Protein AF-A0A966V3S9-F1 (afdb_monomer_lite)

Sequence (349 aa):
GMGGSGLYSTRNYSVDDGNQALHRPFTVTSTAQFQHNHPNYYRMVGLGELCAIVNGYYVRTTHNDPTLIDQDGRILSAPPVPASVLAKPTGVSLNANGTVSIDTASDTQARYMRNLFTQHLEDTRLDLLYMEVWLEKLPAGGDLNTLISSFRHKENANRLRDLLNFAQKLNYSGAKDLPENGSFRCGVISLVNADGTPEYAYLNYRLRARAVGKLSPRVPKTSYSTGDQTPQISFTVVSAAVGGTHGHALDVPLTPAEMNSLIGGATLYIESSYNYSPASSVAENHSHLYALSWNGATLVATNLGARRPDDPANQFLAVSGTPSIASYRKADGNMAGPVVWSTAAVPHQ

pLDDT: mean 72.92, std 18.12, range [23.05, 96.88]

Radius of gyration: 24.78 Å; chains: 1; bounding box: 53×60×80 Å

Foldseek 3Di:
DPDDKDFDWFKAAPVVPQFDDPPPRIDIDPFQWDWDDDPPDDPWIWIGWTWMQDGNDTWIAFGARAQAAAPVRDGDDQFDDDPVQVPFAQQWDQDPVRDIGGDLPDSHNSVCVVCCVQPPLVSFFDKDKDKDKDWAFQPPVQADDAPRRGPQEEAPDRGLVVLVVQLCVCVVVVHADPSSHRIHKDKDFPDQDPVRRTTIIIMYMYMHMDGPGTDDQDDPCPDDDPPDDPPPPPDPDDPPRPPDPQDWAQPDDDDPVRVVCQLVFDKAKEKTWDPPDPRHDDPQGKIWIWIWHDPNPRIDIDTQFMGGPPPPDQETEGPDDDDWAQWHAYSPRDIDGTHHYDPDDDPPD

Structure (mmCIF, N/CA/C/O backbone):
data_AF-A0A966V3S9-F1
#
_entry.id   AF-A0A966V3S9-F1
#
loop_
_atom_site.group_PDB
_atom_site.id
_a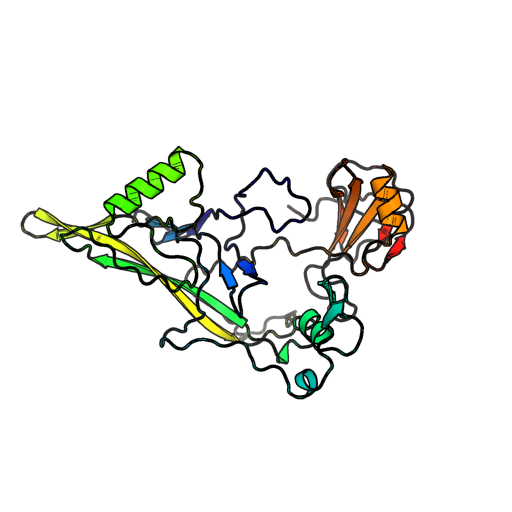tom_site.type_symbol
_atom_site.label_atom_id
_atom_site.label_alt_id
_atom_site.label_comp_id
_atom_site.label_asym_id
_atom_site.label_entity_id
_atom_site.label_seq_id
_atom_site.pdbx_PDB_ins_code
_atom_site.Cartn_x
_atom_site.Cartn_y
_atom_site.Cartn_z
_atom_site.occupancy
_atom_site.B_iso_or_equiv
_atom_site.auth_seq_id
_atom_site.auth_comp_id
_atom_site.auth_asym_id
_atom_site.auth_atom_id
_atom_site.pdbx_PDB_model_num
ATOM 1 N N . GLY A 1 1 ? 19.936 -5.222 -18.025 1.00 50.62 1 GLY A N 1
ATOM 2 C CA . GLY A 1 1 ? 19.974 -4.915 -16.590 1.00 50.62 1 GLY A CA 1
ATOM 3 C C . GLY A 1 1 ? 21.253 -5.494 -16.046 1.00 50.62 1 GLY A C 1
ATOM 4 O O . GLY A 1 1 ? 21.694 -6.510 -16.566 1.00 50.62 1 GLY A O 1
ATOM 5 N N . MET A 1 2 ? 21.890 -4.828 -15.088 1.00 46.16 2 MET A N 1
ATOM 6 C CA . MET A 1 2 ? 23.242 -5.177 -14.626 1.00 46.16 2 MET A CA 1
ATOM 7 C C . MET A 1 2 ? 23.254 -5.862 -13.248 1.00 46.16 2 MET A C 1
ATOM 9 O O . MET A 1 2 ? 24.204 -5.679 -12.495 1.00 46.16 2 MET A O 1
ATOM 13 N N . GLY A 1 3 ? 22.210 -6.609 -12.862 1.00 61.50 3 GLY A N 1
ATOM 14 C CA . GLY A 1 3 ? 22.221 -7.284 -11.559 1.00 61.50 3 GLY A CA 1
ATOM 15 C C . GLY A 1 3 ? 20.857 -7.655 -10.983 1.00 61.50 3 GLY A C 1
ATOM 16 O O . GLY A 1 3 ? 19.881 -7.824 -11.713 1.00 61.50 3 GLY A O 1
ATOM 17 N N . GLY A 1 4 ? 20.845 -7.814 -9.655 1.00 57.72 4 GLY A N 1
ATOM 18 C CA . GLY A 1 4 ? 19.738 -8.352 -8.866 1.00 57.72 4 GLY A CA 1
ATOM 19 C C . GLY A 1 4 ? 18.489 -7.472 -8.797 1.00 57.72 4 GLY A C 1
ATOM 20 O O . GLY A 1 4 ? 18.450 -6.340 -9.284 1.00 57.72 4 GLY A O 1
ATOM 21 N N . SER A 1 5 ? 17.456 -8.034 -8.176 1.00 64.19 5 SER A N 1
ATOM 22 C CA . SER A 1 5 ? 16.172 -7.381 -7.927 1.00 64.19 5 SER A CA 1
ATOM 23 C C . SER A 1 5 ? 16.025 -7.051 -6.443 1.00 64.19 5 SER A C 1
ATOM 25 O O . SER A 1 5 ? 16.556 -7.762 -5.592 1.00 64.19 5 SER A O 1
ATOM 27 N N . GLY A 1 6 ? 15.297 -5.987 -6.123 1.00 65.06 6 GLY A N 1
ATOM 28 C CA . GLY A 1 6 ? 15.074 -5.572 -4.741 1.00 65.06 6 GLY A CA 1
ATOM 29 C C . GLY A 1 6 ? 14.220 -4.317 -4.633 1.00 65.06 6 GLY A C 1
ATOM 30 O O . GLY A 1 6 ? 13.931 -3.657 -5.628 1.00 65.06 6 GLY A O 1
ATOM 31 N N . LEU A 1 7 ? 13.808 -3.978 -3.417 1.00 69.62 7 LEU A N 1
ATOM 32 C CA . LEU A 1 7 ? 13.121 -2.718 -3.143 1.00 69.62 7 LEU A CA 1
ATOM 33 C C . LEU A 1 7 ? 14.154 -1.612 -2.942 1.00 69.62 7 LEU A C 1
ATOM 35 O O . LEU A 1 7 ? 15.189 -1.840 -2.323 1.00 69.62 7 LEU A O 1
ATOM 39 N N . TYR A 1 8 ? 13.889 -0.433 -3.502 1.00 67.88 8 TYR A N 1
ATOM 40 C CA . TYR A 1 8 ? 14.853 0.668 -3.497 1.00 67.88 8 TYR A CA 1
ATOM 41 C C . TYR A 1 8 ? 14.529 1.708 -2.419 1.00 67.88 8 TYR A C 1
ATOM 43 O O . TYR A 1 8 ? 15.390 2.049 -1.617 1.00 67.88 8 TYR A O 1
ATOM 51 N N . SER A 1 9 ? 13.295 2.219 -2.393 1.00 63.69 9 SER A N 1
ATOM 52 C CA . SER A 1 9 ? 12.795 3.192 -1.408 1.00 63.69 9 SER A CA 1
ATOM 53 C C . SER A 1 9 ? 11.315 3.479 -1.690 1.00 63.69 9 SER A C 1
ATOM 55 O O . SER A 1 9 ? 10.887 3.383 -2.841 1.00 63.69 9 SER A O 1
ATOM 57 N N . THR A 1 10 ? 10.524 3.860 -0.690 1.00 59.25 10 THR A N 1
ATOM 58 C CA . THR A 1 10 ? 9.126 4.275 -0.883 1.00 59.25 10 THR A CA 1
ATOM 59 C C . THR A 1 10 ? 8.922 5.695 -0.340 1.00 59.25 10 THR A C 1
ATOM 61 O O . THR A 1 10 ? 9.402 6.048 0.742 1.00 59.25 10 THR A O 1
ATOM 64 N N . ARG A 1 11 ? 8.250 6.552 -1.122 1.00 56.75 11 ARG A N 1
ATOM 65 C CA . ARG A 1 11 ? 7.939 7.946 -0.758 1.00 56.75 11 ARG A CA 1
ATOM 66 C C . ARG A 1 11 ? 6.431 8.074 -0.571 1.00 56.75 11 ARG A C 1
ATOM 68 O O . ARG A 1 11 ? 5.670 7.721 -1.468 1.00 56.75 11 ARG A O 1
ATOM 75 N N . ASN A 1 12 ? 5.992 8.608 0.566 1.00 56.31 12 ASN A N 1
ATOM 76 C CA . ASN A 1 12 ? 4.566 8.798 0.842 1.00 56.31 12 ASN A CA 1
ATOM 77 C C . ASN A 1 12 ? 4.298 10.051 1.677 1.00 56.31 12 ASN A C 1
ATOM 79 O O . ASN A 1 12 ? 5.226 10.679 2.179 1.00 56.31 12 ASN A O 1
ATOM 83 N N . TYR A 1 13 ? 3.025 10.410 1.818 1.00 52.00 13 TYR A N 1
ATOM 84 C CA . TYR A 1 13 ? 2.554 11.330 2.844 1.00 52.00 13 TYR A CA 1
ATOM 85 C C . TYR A 1 13 ? 2.923 10.813 4.237 1.00 52.00 13 TYR A C 1
ATOM 87 O O . TYR A 1 13 ? 2.859 9.617 4.508 1.00 52.00 13 TYR A O 1
ATOM 95 N N . SER A 1 14 ? 3.314 11.719 5.127 1.00 49.28 14 SER A N 1
ATOM 96 C CA . SER A 1 14 ? 3.689 11.392 6.506 1.00 49.28 14 SER A CA 1
ATOM 97 C C . SER A 1 14 ? 2.522 11.556 7.493 1.00 49.28 14 SER A C 1
ATOM 99 O O . SER A 1 14 ? 2.730 11.757 8.683 1.00 49.28 14 SER A O 1
ATOM 101 N N . VAL A 1 15 ? 1.290 11.540 6.979 1.00 45.28 15 VAL A N 1
ATOM 102 C CA . VAL A 1 15 ? 0.115 12.117 7.654 1.00 45.28 15 VAL A CA 1
ATOM 103 C C . VAL A 1 15 ? -0.635 11.092 8.523 1.00 45.28 15 VAL A C 1
ATOM 105 O O . VAL A 1 15 ? -1.480 11.486 9.316 1.00 45.28 15 VAL A O 1
ATOM 108 N N . ASP A 1 16 ? -0.286 9.802 8.453 1.00 42.28 16 ASP A N 1
ATOM 109 C CA . ASP A 1 16 ? -0.927 8.740 9.259 1.00 42.28 16 ASP A CA 1
ATOM 110 C C . ASP A 1 16 ? -0.364 8.591 10.685 1.00 42.28 16 ASP A C 1
ATOM 112 O O . ASP A 1 16 ? -0.795 7.728 11.447 1.00 42.28 16 ASP A O 1
ATOM 116 N N . ASP A 1 17 ? 0.574 9.447 11.083 1.00 43.38 17 ASP A N 1
ATOM 117 C CA . ASP A 1 17 ? 1.012 9.565 12.471 1.00 43.38 17 ASP A CA 1
ATOM 118 C C . ASP A 1 17 ? 0.421 10.859 13.038 1.00 43.38 17 ASP A C 1
ATOM 120 O O . ASP A 1 17 ? 0.841 11.963 12.681 1.00 43.38 17 ASP A O 1
ATOM 124 N N . GLY A 1 18 ? -0.594 10.716 13.897 1.00 38.97 18 GLY A N 1
ATOM 125 C CA . GLY A 1 18 ? -1.385 11.815 14.469 1.00 38.97 18 GLY A CA 1
ATOM 126 C C . GLY A 1 18 ? -0.586 12.860 15.260 1.00 38.97 18 GLY A C 1
ATOM 127 O O . GLY A 1 18 ? -1.170 13.836 15.724 1.00 38.97 18 GLY A O 1
ATOM 128 N N . ASN A 1 19 ? 0.732 12.678 15.392 1.00 40.62 19 ASN A N 1
ATOM 129 C CA . ASN A 1 19 ? 1.650 13.578 16.082 1.00 40.62 19 ASN A CA 1
ATOM 130 C C . ASN A 1 19 ? 2.695 14.234 15.154 1.00 40.62 19 ASN A C 1
ATOM 132 O O . ASN A 1 19 ? 3.625 14.879 15.646 1.00 40.62 19 ASN A O 1
ATOM 136 N N . GLN A 1 20 ? 2.596 14.088 13.826 1.00 45.75 20 GLN A N 1
ATOM 137 C CA . GLN A 1 20 ? 3.568 14.697 12.911 1.00 45.75 20 GLN A CA 1
ATOM 138 C C . GLN A 1 20 ? 3.266 16.150 12.559 1.00 45.75 20 GLN A C 1
ATOM 140 O O . GLN A 1 20 ? 2.129 16.606 12.466 1.00 45.75 20 GLN A O 1
ATOM 145 N N . ALA A 1 21 ? 4.345 16.900 12.344 1.00 41.09 21 ALA A N 1
ATOM 146 C CA . ALA A 1 21 ? 4.266 18.309 12.029 1.00 41.09 21 ALA A CA 1
ATOM 147 C C . ALA A 1 21 ? 3.647 18.536 10.637 1.00 41.09 21 ALA A C 1
ATOM 149 O O . ALA A 1 21 ? 4.172 18.053 9.635 1.00 41.09 21 ALA A O 1
ATOM 150 N N . LEU A 1 22 ? 2.593 19.359 10.578 1.00 38.72 22 LEU A N 1
ATOM 151 C CA . LEU A 1 22 ? 1.838 19.759 9.372 1.00 38.72 22 LEU A CA 1
ATOM 152 C C . LEU A 1 22 ? 2.696 20.196 8.165 1.00 38.72 22 LEU A C 1
ATOM 154 O O . LEU A 1 22 ? 2.238 20.149 7.029 1.00 38.72 22 LEU A O 1
ATOM 158 N N . HIS A 1 23 ? 3.933 20.639 8.398 1.00 39.69 23 HIS A N 1
ATOM 159 C CA . HIS A 1 23 ? 4.861 21.128 7.375 1.00 39.69 23 HIS A CA 1
ATOM 160 C C . HIS A 1 23 ? 5.821 20.056 6.830 1.00 39.69 23 HIS A C 1
ATOM 162 O O . HIS A 1 23 ? 6.711 20.383 6.044 1.00 39.69 23 HIS A O 1
ATOM 168 N N . ARG A 1 24 ? 5.659 18.782 7.210 1.00 40.41 24 ARG A N 1
ATOM 169 C CA . ARG A 1 24 ? 6.286 17.645 6.524 1.00 40.41 24 ARG A CA 1
ATOM 170 C C . ARG A 1 24 ? 5.250 16.990 5.606 1.00 40.41 24 ARG A C 1
ATOM 172 O O . ARG A 1 24 ? 4.537 16.100 6.035 1.00 40.41 24 ARG A O 1
ATOM 179 N N . PRO A 1 25 ? 5.129 17.413 4.336 1.00 45.88 25 PRO A N 1
ATOM 180 C CA . PRO A 1 25 ? 4.141 16.838 3.425 1.00 45.88 25 PRO A CA 1
ATOM 181 C C . PRO A 1 25 ? 4.517 15.429 2.947 1.00 45.88 25 PRO A C 1
ATOM 183 O O . PRO A 1 25 ? 3.708 14.774 2.300 1.00 45.88 25 PRO A O 1
ATOM 186 N N . PHE A 1 26 ? 5.736 14.950 3.211 1.00 50.34 26 PHE A N 1
ATOM 187 C CA . PHE A 1 26 ? 6.159 13.608 2.830 1.00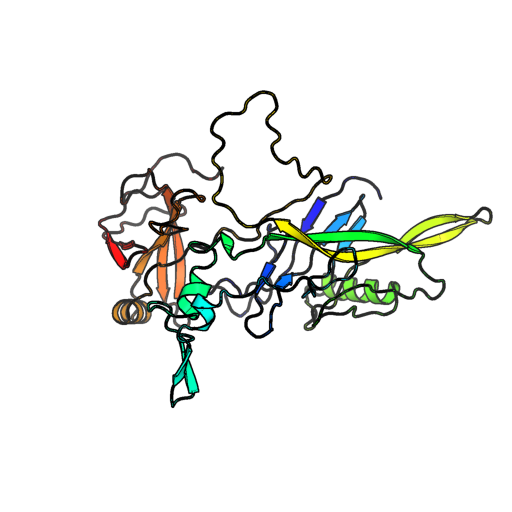 50.34 26 PHE A CA 1
ATOM 188 C C . PHE A 1 26 ? 7.179 13.026 3.807 1.00 50.34 26 PHE A C 1
ATOM 190 O O . PHE A 1 26 ? 7.954 13.743 4.439 1.00 50.34 26 PHE A O 1
ATOM 197 N N . THR A 1 27 ? 7.202 11.701 3.872 1.00 53.34 27 THR A N 1
ATOM 198 C CA . THR A 1 27 ? 8.221 10.901 4.542 1.00 53.34 27 THR A CA 1
ATOM 199 C C . THR A 1 27 ? 8.791 9.872 3.565 1.00 53.34 27 THR A C 1
ATOM 201 O O . THR A 1 27 ? 8.148 9.469 2.588 1.00 53.34 27 THR A O 1
ATOM 204 N N . VAL A 1 28 ? 10.032 9.473 3.821 1.00 51.88 28 VAL A N 1
ATOM 205 C CA . VAL A 1 28 ? 10.680 8.322 3.194 1.00 51.88 28 VAL A CA 1
ATOM 206 C C . VAL A 1 28 ? 10.766 7.264 4.280 1.00 51.88 28 VAL A C 1
ATOM 208 O O . VAL A 1 28 ? 11.328 7.524 5.341 1.00 51.88 28 VAL A O 1
ATOM 211 N N . THR A 1 29 ? 10.184 6.096 4.041 1.00 50.38 29 THR A N 1
ATOM 212 C CA . THR A 1 29 ? 10.164 5.000 5.019 1.00 50.38 29 THR A CA 1
ATOM 213 C C . THR A 1 29 ? 10.985 3.815 4.528 1.00 50.38 29 THR A C 1
ATOM 215 O O . THR A 1 29 ? 11.287 3.688 3.339 1.00 50.38 29 THR A O 1
ATOM 218 N N . SER A 1 30 ? 11.313 2.924 5.458 1.00 43.22 30 SER A N 1
ATOM 219 C CA . SER A 1 30 ? 11.882 1.603 5.193 1.00 43.22 30 SER A CA 1
ATOM 220 C C . SER A 1 30 ? 10.820 0.526 4.936 1.00 43.22 30 SER A C 1
ATOM 222 O O . SER A 1 30 ? 11.175 -0.611 4.628 1.00 43.22 30 SER A O 1
ATOM 224 N N . THR A 1 31 ? 9.524 0.840 5.044 1.00 49.50 31 THR A N 1
ATOM 225 C CA . THR A 1 31 ? 8.465 -0.114 4.701 1.00 49.50 31 THR A CA 1
ATOM 226 C C . THR A 1 31 ? 8.437 -0.418 3.201 1.00 49.50 31 THR A C 1
ATOM 228 O O . THR A 1 31 ? 8.480 0.468 2.341 1.00 49.50 31 THR A O 1
ATOM 231 N N . ALA A 1 32 ? 8.352 -1.714 2.887 1.00 52.88 32 ALA A N 1
ATOM 232 C CA . ALA A 1 32 ? 8.366 -2.226 1.518 1.00 52.88 32 ALA A CA 1
ATOM 233 C C . ALA A 1 32 ? 7.226 -1.675 0.651 1.00 52.88 32 ALA A C 1
ATOM 235 O O . ALA A 1 32 ? 7.389 -1.518 -0.558 1.00 52.88 32 ALA A O 1
ATOM 236 N N . GLN A 1 33 ? 6.071 -1.418 1.269 1.00 61.47 33 GLN A N 1
ATOM 237 C CA . GLN A 1 33 ? 4.855 -0.925 0.636 1.00 61.47 33 GLN A CA 1
ATOM 238 C C . GLN A 1 33 ? 4.127 0.025 1.592 1.00 61.47 33 GLN A C 1
ATOM 240 O O . GLN A 1 33 ? 3.983 -0.265 2.780 1.00 61.47 33 GLN A O 1
ATOM 245 N N . PHE A 1 34 ? 3.653 1.154 1.064 1.00 67.38 34 PHE A N 1
ATOM 246 C CA . PHE A 1 34 ? 2.864 2.138 1.806 1.00 67.38 34 PHE A CA 1
ATOM 247 C C . PHE A 1 34 ? 1.372 1.908 1.587 1.00 67.38 34 PHE A C 1
ATOM 249 O O . PHE A 1 34 ? 0.732 2.594 0.789 1.00 67.38 34 PHE A O 1
ATOM 256 N N . GLN A 1 35 ? 0.825 0.924 2.289 1.00 70.25 35 GLN A N 1
ATOM 257 C CA . GLN A 1 35 ? -0.613 0.714 2.304 1.00 70.25 35 GLN A CA 1
ATOM 258 C C . GLN A 1 35 ? -1.274 1.699 3.274 1.00 70.25 35 GLN A C 1
ATOM 260 O O . GLN A 1 35 ? -0.844 1.813 4.416 1.00 70.25 35 GLN A O 1
ATOM 265 N N . HIS A 1 36 ? -2.317 2.386 2.828 1.00 70.69 36 HIS A N 1
ATOM 266 C CA . HIS A 1 36 ? -3.148 3.262 3.654 1.00 70.69 36 HIS A CA 1
ATOM 267 C C . HIS A 1 36 ? -4.615 3.104 3.254 1.00 70.69 36 HIS A C 1
ATOM 269 O O . HIS A 1 36 ? -4.945 2.506 2.224 1.00 70.69 36 HIS A O 1
ATOM 275 N N . ASN A 1 37 ? -5.518 3.582 4.102 1.00 64.19 37 ASN A N 1
ATOM 276 C CA . ASN A 1 37 ? -6.939 3.580 3.800 1.00 64.19 37 ASN A CA 1
ATOM 277 C C . ASN A 1 37 ? -7.361 4.904 3.160 1.00 64.19 37 ASN A C 1
ATOM 279 O O . ASN A 1 37 ? -6.707 5.935 3.276 1.00 64.19 37 ASN A O 1
ATOM 283 N N . HIS A 1 38 ? -8.515 4.861 2.510 1.00 68.81 38 HIS A N 1
ATOM 284 C CA . HIS A 1 38 ? -9.205 6.042 2.024 1.00 68.81 38 HIS A CA 1
ATOM 285 C C . HIS A 1 38 ? -10.619 6.034 2.596 1.00 68.81 38 HIS A C 1
ATOM 287 O O . HIS A 1 38 ? -11.523 5.458 1.990 1.00 68.81 38 HIS A O 1
ATOM 293 N N . PRO A 1 39 ? -10.838 6.612 3.789 1.00 63.38 39 PRO A N 1
ATOM 294 C CA . PRO A 1 39 ? -12.121 6.508 4.488 1.00 63.38 39 PRO A CA 1
ATOM 295 C C . PRO A 1 39 ? -13.280 7.178 3.731 1.00 63.38 39 PRO A C 1
ATOM 297 O O . PRO A 1 39 ? -14.443 6.881 3.988 1.00 63.38 39 PRO A O 1
ATOM 300 N N . ASN A 1 40 ? -12.971 8.061 2.780 1.00 69.69 40 ASN A N 1
ATOM 301 C CA . ASN A 1 40 ? -13.918 8.744 1.902 1.00 69.69 40 ASN A CA 1
ATOM 302 C C . ASN A 1 40 ? -14.221 7.997 0.589 1.00 69.69 40 ASN A C 1
ATOM 304 O O . ASN A 1 40 ? -15.097 8.439 -0.153 1.00 69.69 40 ASN A O 1
ATOM 308 N N . TYR A 1 41 ? -13.542 6.884 0.293 1.00 70.00 41 TYR A N 1
ATOM 309 C CA . TYR A 1 41 ? -13.762 6.104 -0.926 1.00 70.00 41 TYR A CA 1
ATOM 310 C C . TYR A 1 41 ? -14.187 4.670 -0.606 1.00 70.00 41 TYR A C 1
ATOM 312 O O . TYR A 1 41 ? -13.616 3.977 0.235 1.00 70.00 41 TYR A O 1
ATOM 320 N N . TYR A 1 42 ? -15.212 4.195 -1.311 1.00 70.75 42 TYR A N 1
ATOM 321 C CA . TYR A 1 42 ? -15.740 2.854 -1.101 1.00 70.75 42 TYR A CA 1
ATOM 322 C C . TYR A 1 42 ? -14.756 1.786 -1.593 1.00 70.75 42 TYR A C 1
ATOM 324 O O . TYR A 1 42 ? -14.443 1.733 -2.780 1.00 70.75 42 TYR A O 1
ATOM 332 N N . ARG A 1 43 ? -14.328 0.894 -0.686 1.00 67.94 43 ARG A N 1
ATOM 333 C CA . ARG A 1 43 ? -13.484 -0.284 -0.983 1.00 67.94 43 ARG A CA 1
ATOM 334 C C . ARG A 1 43 ? -12.154 0.049 -1.670 1.00 67.94 43 ARG A C 1
ATOM 336 O O . ARG A 1 43 ? -11.670 -0.733 -2.487 1.00 67.94 43 ARG A O 1
ATOM 343 N N . MET A 1 44 ? -11.561 1.188 -1.324 1.00 74.69 44 MET A N 1
ATOM 344 C CA . MET A 1 44 ? -10.289 1.618 -1.891 1.00 74.69 44 MET A CA 1
ATOM 345 C C . MET A 1 44 ? -9.145 1.363 -0.913 1.00 74.69 44 MET A C 1
ATOM 347 O O . MET A 1 44 ? -9.135 1.880 0.205 1.00 74.69 44 MET A O 1
ATOM 351 N N . VAL A 1 45 ? -8.180 0.559 -1.354 1.00 77.06 45 VAL A N 1
ATOM 352 C CA . VAL A 1 45 ? -6.874 0.445 -0.703 1.00 77.06 45 VAL A CA 1
ATOM 353 C C . VAL A 1 45 ? -5.960 1.459 -1.372 1.00 77.06 45 VAL A C 1
ATOM 355 O O . VAL A 1 45 ? -5.818 1.427 -2.592 1.00 77.06 45 VAL A O 1
ATOM 358 N N . GLY A 1 46 ? -5.360 2.346 -0.585 1.00 79.50 46 GLY A N 1
ATOM 359 C CA . GLY A 1 46 ? -4.321 3.240 -1.066 1.00 79.50 46 GLY A CA 1
ATOM 360 C C . GLY A 1 46 ? -2.970 2.548 -1.010 1.00 79.50 46 GLY A C 1
ATOM 361 O O . GLY A 1 46 ? -2.616 1.949 0.006 1.00 79.50 46 GLY A O 1
ATOM 362 N N . LEU A 1 47 ? -2.211 2.613 -2.097 1.00 79.75 47 LEU A N 1
ATOM 363 C CA . LEU A 1 47 ? -0.825 2.170 -2.168 1.00 79.75 47 LEU A CA 1
ATOM 364 C C . LEU A 1 47 ? 0.031 3.336 -2.646 1.00 79.75 47 LEU A C 1
ATOM 366 O O . LEU A 1 47 ? -0.062 3.772 -3.793 1.00 79.75 47 LEU A O 1
ATOM 370 N N . GLY A 1 48 ? 0.921 3.804 -1.778 1.00 77.06 48 GLY A N 1
ATOM 371 C CA . GLY A 1 48 ? 1.905 4.813 -2.143 1.00 77.06 48 GLY A CA 1
ATOM 372 C C . GLY A 1 48 ? 2.805 4.372 -3.304 1.00 77.06 48 GLY A C 1
ATOM 373 O O . GLY A 1 48 ? 2.793 3.223 -3.757 1.00 77.06 48 GLY A O 1
ATOM 374 N N . GLU A 1 49 ? 3.619 5.308 -3.781 1.00 80.00 49 GLU A N 1
ATOM 375 C CA . GLU A 1 49 ? 4.589 5.059 -4.847 1.00 80.00 49 GLU A CA 1
ATOM 376 C C . GLU A 1 49 ? 5.553 3.928 -4.450 1.00 80.00 49 GLU A C 1
ATOM 378 O O . GLU A 1 49 ? 6.280 4.020 -3.453 1.00 80.00 49 GLU A O 1
ATOM 383 N N . LEU A 1 50 ? 5.586 2.864 -5.253 1.00 79.81 50 LEU A N 1
ATOM 384 C CA . LEU A 1 50 ? 6.530 1.768 -5.094 1.00 79.81 50 LEU A CA 1
ATOM 385 C C . LEU A 1 50 ? 7.749 2.035 -5.975 1.00 79.81 50 LEU A C 1
ATOM 387 O O . LEU A 1 50 ? 7.605 2.164 -7.193 1.00 79.81 50 LEU A O 1
ATOM 391 N N . CYS A 1 51 ? 8.949 2.053 -5.387 1.00 80.38 51 CYS A N 1
ATOM 392 C CA . CYS A 1 51 ? 10.187 2.008 -6.161 1.00 80.38 51 CYS A CA 1
ATOM 393 C C . CYS A 1 51 ? 10.910 0.678 -5.957 1.00 80.38 51 CYS A C 1
ATOM 395 O O . CYS A 1 51 ? 11.301 0.323 -4.841 1.00 80.38 51 CYS A O 1
ATOM 397 N N . ALA A 1 52 ? 11.155 -0.021 -7.058 1.00 78.81 52 ALA A N 1
ATOM 398 C CA . ALA A 1 52 ? 11.861 -1.289 -7.074 1.00 78.81 52 ALA A CA 1
ATOM 399 C C . ALA A 1 52 ? 12.969 -1.280 -8.129 1.00 78.81 52 ALA A C 1
ATOM 401 O O . ALA A 1 52 ? 12.964 -0.494 -9.076 1.00 78.81 52 ALA A O 1
ATOM 402 N N . ILE A 1 53 ? 13.921 -2.187 -7.964 1.00 81.81 53 ILE A N 1
ATOM 403 C CA . ILE A 1 53 ? 14.838 -2.613 -9.007 1.00 81.81 53 ILE A CA 1
ATOM 404 C C . ILE A 1 53 ? 14.382 -3.998 -9.459 1.00 81.81 53 ILE A C 1
ATOM 406 O O . ILE A 1 53 ? 14.331 -4.926 -8.656 1.00 81.81 53 ILE A O 1
ATOM 410 N N . VAL A 1 54 ? 14.045 -4.137 -10.739 1.00 77.69 54 VAL A N 1
ATOM 411 C CA . VAL A 1 54 ? 13.642 -5.405 -11.358 1.00 77.69 54 VAL A CA 1
ATOM 412 C C . VAL A 1 54 ? 14.682 -5.768 -12.403 1.00 77.69 54 VAL A C 1
ATOM 414 O O . VAL A 1 54 ? 14.847 -5.052 -13.389 1.00 77.69 54 VAL A O 1
ATOM 417 N N . ASN A 1 55 ? 15.419 -6.857 -12.180 1.00 76.00 55 ASN A N 1
ATOM 418 C CA . ASN A 1 55 ? 16.519 -7.304 -13.041 1.00 76.00 55 ASN A CA 1
ATOM 419 C C . ASN A 1 55 ? 17.531 -6.178 -13.336 1.00 76.00 55 ASN A C 1
ATOM 421 O O . ASN A 1 55 ? 17.942 -5.969 -14.480 1.00 76.00 55 ASN A O 1
ATOM 425 N N . GLY A 1 56 ? 17.895 -5.399 -12.313 1.00 77.62 56 GLY A N 1
ATOM 426 C CA . GLY A 1 56 ? 18.811 -4.265 -12.439 1.00 77.62 56 GLY A CA 1
ATOM 427 C C . GLY A 1 56 ? 18.218 -3.005 -13.083 1.00 77.62 56 GLY A C 1
ATOM 428 O O . GLY A 1 56 ? 18.974 -2.079 -13.369 1.00 77.62 56 GLY A O 1
ATOM 429 N N . TYR A 1 57 ? 16.906 -2.947 -13.325 1.00 82.19 57 TYR A N 1
ATOM 430 C CA . TYR A 1 57 ? 16.228 -1.757 -13.837 1.00 82.19 57 TYR A CA 1
ATOM 431 C C . TYR A 1 57 ? 15.386 -1.081 -12.765 1.00 82.19 57 TYR A C 1
ATOM 433 O O . TYR A 1 57 ? 14.534 -1.715 -12.148 1.00 82.19 57 TYR A O 1
ATOM 441 N N . TYR A 1 58 ? 15.592 0.220 -12.584 1.00 84.44 58 TYR A N 1
ATOM 442 C CA . TYR A 1 58 ? 14.773 1.022 -11.686 1.00 84.44 58 TYR A CA 1
ATOM 443 C C . TYR A 1 58 ? 13.375 1.240 -12.277 1.00 84.44 58 TYR A C 1
ATOM 445 O O . TYR A 1 58 ? 13.230 1.720 -13.406 1.00 84.44 58 TYR A O 1
ATOM 453 N N . VAL A 1 59 ? 12.357 0.909 -11.490 1.00 84.06 59 VAL A N 1
ATOM 454 C CA . VAL A 1 59 ? 10.948 1.187 -11.760 1.00 84.06 59 VAL A CA 1
ATOM 455 C C . VAL A 1 59 ? 10.371 1.950 -10.576 1.00 84.06 59 VAL A C 1
ATOM 457 O O . VAL A 1 59 ? 10.586 1.579 -9.421 1.00 84.06 59 VAL A O 1
ATOM 460 N N . ARG A 1 60 ? 9.628 3.017 -10.866 1.00 86.00 60 ARG A N 1
ATOM 461 C CA . ARG A 1 60 ? 8.800 3.719 -9.885 1.00 86.00 60 ARG A CA 1
ATOM 462 C C . ARG A 1 60 ? 7.380 3.753 -10.406 1.00 86.00 60 ARG A C 1
ATOM 464 O O . ARG A 1 60 ? 7.165 4.220 -11.521 1.00 86.00 60 ARG A O 1
ATOM 471 N N . THR A 1 61 ? 6.422 3.292 -9.619 1.00 86.44 61 THR A N 1
ATOM 472 C CA . THR A 1 61 ? 5.007 3.421 -9.974 1.00 86.44 61 THR A CA 1
ATOM 473 C C . THR A 1 61 ? 4.515 4.844 -9.711 1.00 86.44 61 THR A C 1
ATOM 475 O O . THR A 1 61 ? 5.127 5.593 -8.952 1.00 86.44 61 THR A O 1
ATOM 478 N N . THR A 1 62 ? 3.371 5.219 -10.277 1.00 86.75 62 THR A N 1
ATOM 479 C CA . THR A 1 62 ? 2.540 6.284 -9.693 1.00 86.75 62 THR A CA 1
ATOM 480 C C . THR A 1 62 ? 2.135 5.916 -8.260 1.00 86.75 62 THR A C 1
ATOM 482 O O . THR A 1 62 ? 2.348 4.780 -7.819 1.00 86.75 62 THR A O 1
ATOM 485 N N . HIS A 1 63 ? 1.487 6.830 -7.540 1.00 85.56 63 HIS A N 1
ATOM 486 C CA . HIS A 1 63 ? 0.605 6.401 -6.458 1.00 85.56 63 HIS A CA 1
ATOM 487 C C . HIS A 1 63 ? -0.469 5.483 -7.068 1.00 85.56 63 HIS A C 1
ATOM 489 O O . HIS A 1 63 ? -0.944 5.710 -8.187 1.00 85.56 63 HIS A O 1
ATOM 495 N N . ASN A 1 64 ? -0.794 4.386 -6.395 1.00 82.31 64 ASN A N 1
ATOM 496 C CA . ASN A 1 64 ? -1.768 3.424 -6.876 1.00 82.31 64 ASN A CA 1
ATOM 497 C C . ASN A 1 64 ? -2.913 3.307 -5.876 1.00 82.31 64 ASN A C 1
ATOM 499 O O . ASN A 1 64 ? -2.729 2.805 -4.780 1.00 82.31 64 ASN A O 1
ATOM 503 N N . ASP A 1 65 ? -4.116 3.662 -6.305 1.00 83.81 65 ASP A N 1
ATOM 504 C CA . ASP A 1 65 ? -5.343 3.370 -5.572 1.00 83.81 65 ASP A CA 1
ATOM 505 C C . ASP A 1 65 ? -6.097 2.300 -6.376 1.00 83.81 65 ASP A C 1
ATOM 507 O O . ASP A 1 65 ? -7.033 2.632 -7.118 1.00 83.81 65 ASP A O 1
ATOM 511 N N . PRO A 1 66 ? -5.611 1.038 -6.399 1.00 81.12 66 PRO A N 1
ATOM 512 C CA . PRO A 1 66 ? -6.036 0.100 -7.414 1.00 81.12 66 PRO A CA 1
ATOM 513 C C . PRO A 1 66 ? -7.456 -0.403 -7.187 1.00 81.12 66 PRO A C 1
ATOM 515 O O . PRO A 1 66 ? -7.852 -0.764 -6.077 1.00 81.12 66 PRO A O 1
ATOM 518 N N . THR A 1 67 ? -8.179 -0.587 -8.289 1.00 83.50 67 THR A N 1
ATOM 519 C CA . THR A 1 67 ? -9.234 -1.600 -8.316 1.00 83.50 67 THR A CA 1
ATOM 520 C C . THR A 1 67 ? -8.579 -2.956 -8.100 1.00 83.50 67 THR A C 1
ATOM 522 O O . THR A 1 67 ? -7.675 -3.333 -8.849 1.00 83.50 67 THR A O 1
ATOM 525 N N . LEU A 1 68 ? -9.036 -3.717 -7.105 1.00 84.81 68 LEU A N 1
ATOM 526 C CA . LEU A 1 68 ? -8.547 -5.077 -6.898 1.00 84.81 68 LEU A CA 1
ATOM 527 C C . LEU A 1 68 ? -9.057 -5.959 -8.038 1.00 84.81 68 LEU A C 1
ATOM 529 O O . LEU A 1 68 ? -10.213 -6.372 -8.036 1.00 84.81 68 LEU A O 1
ATOM 533 N N . ILE A 1 69 ? -8.209 -6.199 -9.034 1.00 84.81 69 ILE A N 1
ATOM 534 C CA . ILE A 1 69 ? -8.531 -6.993 -10.220 1.00 84.81 69 ILE A CA 1
ATOM 535 C C . ILE A 1 69 ? -7.625 -8.219 -10.252 1.00 84.81 69 ILE A C 1
ATOM 537 O O . ILE A 1 69 ? -6.402 -8.091 -10.135 1.00 84.81 69 ILE A O 1
ATOM 541 N N . ASP A 1 70 ? -8.222 -9.394 -10.430 1.00 82.62 70 ASP A N 1
ATOM 542 C CA . ASP A 1 70 ? -7.480 -10.641 -10.562 1.00 82.62 70 ASP A CA 1
ATOM 543 C C . ASP A 1 70 ? -6.809 -10.815 -11.932 1.00 82.62 70 ASP A C 1
ATOM 545 O O . ASP A 1 70 ? -6.913 -9.983 -12.838 1.00 82.62 70 ASP A O 1
ATOM 549 N N . GLN A 1 71 ? -6.057 -11.904 -12.069 1.00 80.19 71 GLN A N 1
ATOM 550 C CA . GLN A 1 71 ? -5.352 -12.260 -13.302 1.00 80.19 71 GLN A CA 1
ATOM 551 C C . GLN A 1 71 ? -6.289 -12.463 -14.510 1.00 80.19 71 GLN A C 1
ATOM 553 O O . GLN A 1 71 ? -5.858 -12.257 -15.643 1.00 80.19 71 GLN A O 1
ATOM 558 N N . ASP A 1 72 ? -7.563 -12.793 -14.268 1.00 82.50 72 ASP A N 1
ATOM 559 C CA . ASP A 1 72 ? -8.592 -13.008 -15.291 1.00 82.50 72 ASP A CA 1
ATOM 560 C C . ASP A 1 72 ? -9.400 -11.726 -15.579 1.00 82.50 72 ASP A C 1
ATOM 562 O O . ASP A 1 72 ? -10.330 -11.739 -16.387 1.00 82.50 72 ASP A O 1
ATOM 566 N N . GLY A 1 73 ? -9.077 -10.606 -14.922 1.00 83.12 73 GLY A N 1
ATOM 567 C CA . GLY A 1 73 ? -9.784 -9.337 -15.089 1.00 83.12 73 GLY A CA 1
ATOM 568 C C . GLY A 1 73 ? -11.031 -9.181 -14.215 1.00 83.12 73 GLY A C 1
ATOM 569 O O . GLY A 1 73 ? -11.775 -8.215 -14.396 1.00 83.12 73 GLY A O 1
ATOM 570 N N . ARG A 1 74 ? -11.282 -10.082 -13.257 1.00 86.75 74 ARG A N 1
ATOM 571 C CA . ARG A 1 74 ? -12.440 -9.988 -12.357 1.00 86.75 74 ARG A CA 1
ATOM 572 C C . ARG A 1 74 ? -12.142 -9.070 -11.179 1.00 86.75 74 ARG A C 1
ATOM 574 O O . ARG A 1 74 ? -11.076 -9.139 -10.574 1.00 86.75 74 ARG A O 1
ATOM 581 N N . ILE A 1 75 ? -13.120 -8.247 -10.808 1.00 87.44 75 ILE A N 1
ATOM 582 C CA . ILE A 1 75 ? -13.027 -7.393 -9.621 1.00 87.44 75 ILE A CA 1
ATOM 583 C C . ILE A 1 75 ? -13.202 -8.251 -8.363 1.00 87.44 75 ILE A C 1
ATOM 585 O O . ILE A 1 75 ? -14.238 -8.889 -8.163 1.00 87.44 75 ILE A O 1
ATOM 589 N N . LEU A 1 76 ? -12.213 -8.211 -7.476 1.00 83.44 76 LEU A N 1
ATOM 590 C CA . LEU A 1 76 ? -12.255 -8.840 -6.164 1.00 83.44 76 LEU A CA 1
ATOM 591 C C . LEU A 1 76 ? -13.037 -7.955 -5.189 1.00 83.44 76 LEU A C 1
ATOM 593 O O . LEU A 1 76 ? -12.499 -7.068 -4.532 1.00 83.44 76 LEU A O 1
ATOM 597 N N . SER A 1 77 ? -14.338 -8.213 -5.075 1.00 83.88 77 SER A N 1
ATOM 598 C CA . SER A 1 77 ? -15.188 -7.558 -4.072 1.00 83.88 77 SER A CA 1
ATOM 599 C C . SER A 1 77 ? -14.839 -8.007 -2.656 1.00 83.88 77 SER A C 1
ATOM 601 O O . SER A 1 77 ? -14.444 -9.155 -2.458 1.00 83.88 77 SER A O 1
ATOM 603 N N . ALA A 1 78 ? -15.034 -7.133 -1.665 1.00 79.38 78 ALA A N 1
ATOM 604 C CA . ALA A 1 78 ? -14.950 -7.515 -0.255 1.00 79.38 78 ALA A CA 1
ATOM 605 C C . ALA A 1 78 ? -15.933 -8.665 0.061 1.00 79.38 78 ALA A C 1
ATOM 607 O O . ALA A 1 78 ? -16.993 -8.733 -0.578 1.00 79.38 78 ALA A O 1
ATOM 608 N N . PRO A 1 79 ? -15.609 -9.552 1.022 1.00 83.62 79 PRO A N 1
ATOM 609 C CA . PRO A 1 79 ? -16.546 -10.563 1.504 1.00 83.62 79 PRO A CA 1
ATOM 610 C C . PRO A 1 79 ? -17.899 -9.949 1.911 1.00 83.62 79 PRO A C 1
ATOM 612 O O . PRO A 1 79 ? -17.939 -8.800 2.365 1.00 83.62 79 PRO A O 1
ATOM 615 N N . PRO A 1 80 ? -19.017 -10.674 1.726 1.00 87.81 80 PRO A N 1
ATOM 616 C CA . PRO A 1 80 ? -20.320 -10.192 2.159 1.00 87.81 80 PRO A CA 1
ATOM 617 C C . PRO A 1 80 ? -20.364 -10.073 3.684 1.00 87.81 80 PRO A C 1
ATOM 619 O O . PRO A 1 80 ? -19.852 -10.931 4.398 1.00 87.81 80 PRO A O 1
ATOM 622 N N . VAL A 1 81 ? -21.022 -9.026 4.176 1.00 89.88 81 VAL A N 1
ATOM 623 C CA . VAL A 1 81 ? -21.285 -8.864 5.609 1.00 89.88 81 VAL A CA 1
ATOM 624 C C . VAL A 1 81 ? -22.340 -9.895 6.034 1.00 89.88 81 VAL A C 1
ATOM 626 O O . VAL A 1 81 ? -23.365 -9.998 5.349 1.00 89.88 81 VAL A O 1
ATOM 629 N N . PRO A 1 82 ? -22.146 -10.644 7.135 1.00 94.06 82 PRO A N 1
ATOM 630 C CA . PRO A 1 82 ? -23.131 -11.619 7.593 1.00 94.06 82 PRO A CA 1
ATOM 631 C C . PRO A 1 82 ? -24.514 -10.998 7.827 1.00 94.06 82 PRO A C 1
ATOM 633 O O . PRO A 1 82 ? -24.640 -9.901 8.373 1.00 94.06 82 PRO A O 1
ATOM 636 N N . ALA A 1 83 ? -25.579 -11.725 7.474 1.00 96.12 83 ALA A N 1
ATOM 637 C CA . ALA A 1 83 ? -26.957 -11.251 7.644 1.00 96.12 83 ALA A CA 1
ATOM 638 C C . ALA A 1 83 ? -27.297 -10.915 9.110 1.00 96.12 83 ALA A C 1
ATOM 640 O O . ALA A 1 83 ? -28.012 -9.950 9.374 1.00 96.12 83 ALA A O 1
ATOM 641 N N . SER A 1 84 ? -26.730 -11.662 10.063 1.00 94.56 84 SER A N 1
ATOM 642 C CA . SER A 1 84 ? -26.866 -11.398 11.502 1.00 94.56 84 SER A CA 1
ATOM 643 C C . SER A 1 84 ? -26.269 -10.056 11.925 1.00 94.56 84 SER A C 1
ATOM 645 O O . SER A 1 84 ? -26.731 -9.468 12.895 1.00 94.56 84 SER A O 1
ATOM 647 N N . VAL A 1 85 ? -25.261 -9.558 11.207 1.00 95.81 85 VAL A N 1
ATOM 648 C CA . VAL A 1 85 ? -24.648 -8.246 11.439 1.00 95.81 85 VAL A CA 1
ATOM 649 C C . VAL A 1 85 ? -25.471 -7.159 10.765 1.00 95.81 85 VAL A C 1
ATOM 651 O O . VAL A 1 85 ? -25.748 -6.142 11.389 1.00 95.81 85 VAL A O 1
ATOM 654 N N . LEU A 1 86 ? -25.927 -7.384 9.529 1.00 96.06 86 LEU A N 1
ATOM 655 C CA . LEU A 1 86 ? -26.788 -6.437 8.808 1.00 96.06 86 LEU A CA 1
ATOM 656 C C . LEU A 1 86 ? -28.109 -6.151 9.541 1.00 96.06 86 LEU A C 1
ATOM 658 O O . LEU A 1 86 ? -28.659 -5.063 9.398 1.00 96.06 86 LEU A O 1
ATOM 662 N N . ALA A 1 87 ? -28.595 -7.099 10.346 1.00 96.88 87 ALA A N 1
ATOM 663 C CA . ALA A 1 87 ? -29.776 -6.926 11.189 1.00 96.88 87 ALA A CA 1
ATOM 664 C C . ALA A 1 87 ? -29.545 -6.034 12.428 1.00 96.88 87 ALA A C 1
ATOM 666 O O . ALA A 1 87 ? -30.511 -5.627 13.073 1.00 96.88 87 ALA A O 1
ATOM 667 N N . LYS A 1 88 ? -28.289 -5.730 12.785 1.00 95.38 88 LYS A N 1
ATOM 668 C CA . LYS A 1 88 ? -27.946 -4.895 13.947 1.00 95.38 88 LYS A CA 1
ATOM 669 C C . LYS A 1 88 ? -28.063 -3.407 13.614 1.00 95.38 88 LYS A C 1
ATOM 671 O O . LYS A 1 88 ? -27.877 -3.027 12.452 1.00 95.38 88 LYS A O 1
ATOM 676 N N . PRO A 1 89 ? -28.270 -2.534 14.619 1.00 96.19 89 PRO A N 1
ATOM 677 C CA . PRO A 1 89 ? -28.111 -1.095 14.440 1.00 96.19 89 PRO A CA 1
ATOM 678 C C . PRO A 1 89 ? -26.739 -0.767 13.840 1.00 96.19 89 PRO A C 1
ATOM 680 O O . PRO A 1 89 ? -25.735 -1.385 14.198 1.00 96.19 89 PRO A O 1
ATOM 683 N N . THR A 1 90 ? -26.667 0.227 12.952 1.00 94.94 90 THR A N 1
ATOM 684 C CA . THR A 1 90 ? -25.395 0.620 12.315 1.00 94.94 90 THR A CA 1
ATOM 685 C C . THR A 1 90 ? -24.350 1.054 13.344 1.00 94.94 90 THR A C 1
ATOM 687 O O . THR A 1 90 ? -23.159 0.831 13.148 1.00 94.94 90 THR A O 1
ATOM 690 N N . GLY A 1 91 ? -24.797 1.646 14.456 1.00 90.19 91 GLY A N 1
ATOM 691 C CA . GLY A 1 91 ? -23.932 2.289 15.442 1.00 90.19 91 GLY A CA 1
ATOM 692 C C . GLY A 1 91 ? -23.439 3.661 14.990 1.00 90.19 91 GLY A C 1
ATOM 693 O O . GLY A 1 91 ? -22.571 4.222 15.638 1.00 90.19 91 GLY A O 1
ATOM 694 N N . VAL A 1 92 ? -23.974 4.214 13.898 1.00 89.94 92 VAL A N 1
ATOM 695 C CA . VAL A 1 92 ? -23.628 5.550 13.395 1.00 89.94 92 VAL A CA 1
ATOM 696 C C . VAL A 1 92 ? -24.849 6.448 13.531 1.00 89.94 92 VAL A C 1
ATOM 698 O O . VAL A 1 92 ? -25.913 6.122 13.009 1.00 89.94 92 VAL A O 1
ATOM 701 N N . SER A 1 93 ? -24.700 7.573 14.228 1.00 91.19 93 SER A N 1
ATOM 702 C CA . SER A 1 93 ? -25.757 8.575 14.405 1.00 91.19 93 SER A CA 1
ATOM 703 C C . SER A 1 93 ? -25.257 9.959 14.007 1.00 91.19 93 SER A C 1
ATOM 705 O O . SER A 1 93 ? -24.161 10.359 14.397 1.00 91.19 93 SER A O 1
ATOM 707 N N . LEU A 1 94 ? -26.067 10.694 13.243 1.00 91.06 94 LEU A N 1
ATOM 708 C CA . LEU A 1 94 ? -25.820 12.101 12.938 1.00 91.06 94 LEU A CA 1
ATOM 709 C C . LEU A 1 94 ? -26.475 12.963 14.020 1.00 91.06 94 LEU A C 1
ATOM 711 O O . LEU A 1 94 ? -27.685 12.896 14.230 1.00 91.06 94 LEU A O 1
ATOM 715 N N . ASN A 1 95 ? -25.674 13.766 14.705 1.00 85.69 95 ASN A N 1
ATOM 716 C CA . ASN A 1 95 ? -26.152 14.692 15.719 1.00 85.69 95 ASN A CA 1
ATOM 717 C C . ASN A 1 95 ? -26.773 15.936 15.060 1.00 85.69 95 ASN A C 1
ATOM 719 O O . ASN A 1 95 ? -26.440 16.299 13.932 1.00 85.69 95 ASN A O 1
ATOM 723 N N . ALA A 1 96 ? -27.636 16.648 15.790 1.00 89.19 96 ALA A N 1
ATOM 724 C CA . ALA A 1 96 ? -28.328 17.841 15.283 1.00 89.19 96 ALA A CA 1
ATOM 725 C C . ALA A 1 96 ? -27.384 18.990 14.865 1.00 89.19 96 ALA A C 1
ATOM 727 O O . ALA A 1 96 ? -27.756 19.835 14.058 1.00 89.19 96 ALA A O 1
ATOM 728 N N . ASN A 1 97 ? -26.158 19.016 15.392 1.00 86.75 97 ASN A N 1
ATOM 729 C CA . ASN A 1 97 ? -25.110 19.981 15.044 1.00 86.75 97 ASN A CA 1
ATOM 730 C C . ASN A 1 97 ? -24.236 19.538 13.850 1.00 86.75 97 ASN A C 1
ATOM 732 O O . ASN A 1 97 ? -23.219 20.170 13.575 1.00 86.75 97 ASN A O 1
ATOM 736 N N . GLY A 1 98 ? -24.594 18.444 13.170 1.00 84.62 98 GLY A N 1
ATOM 737 C CA . GLY A 1 98 ? -23.870 17.923 12.012 1.00 84.62 98 GLY A CA 1
ATOM 738 C C . GLY A 1 98 ? -22.647 17.064 12.342 1.00 84.62 98 GLY A C 1
ATOM 739 O O . GLY A 1 98 ? -21.976 16.610 11.418 1.00 84.62 98 GLY A O 1
ATOM 740 N N . THR A 1 99 ? -22.343 16.804 13.620 1.00 81.06 99 THR A N 1
ATOM 741 C CA . THR A 1 99 ? -21.270 15.865 13.986 1.00 81.06 99 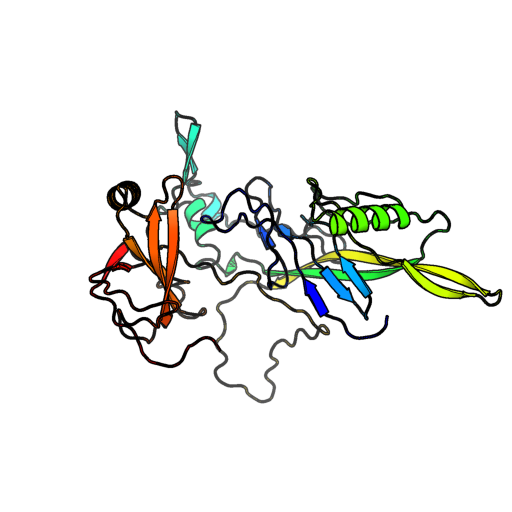THR A CA 1
ATOM 742 C C . THR A 1 99 ? -21.759 14.417 13.955 1.00 81.06 99 THR A C 1
ATOM 744 O O . THR A 1 99 ? -22.950 14.147 14.101 1.00 81.06 99 THR A O 1
ATOM 747 N N . VAL A 1 100 ? -20.841 13.465 13.771 1.00 83.31 100 VAL A N 1
ATOM 748 C CA . VAL A 1 100 ? -21.150 12.027 13.740 1.00 83.31 100 VAL A CA 1
ATOM 749 C C . VAL A 1 100 ? -20.712 11.373 15.048 1.00 83.31 100 VAL A C 1
ATOM 751 O O . VAL A 1 100 ? -19.564 11.520 15.462 1.00 83.31 100 VAL A O 1
ATOM 754 N N . SER A 1 101 ? -21.617 10.621 15.672 1.00 84.50 101 SER A N 1
ATOM 755 C CA . SER A 1 101 ? -21.333 9.740 16.808 1.00 84.50 101 SER A CA 1
ATOM 756 C C . SER A 1 101 ? -21.242 8.295 16.320 1.00 84.50 101 SER A C 1
ATOM 758 O O . SER A 1 101 ? -22.119 7.841 15.580 1.00 84.50 101 SER A O 1
ATOM 760 N N . ILE A 1 102 ? -20.205 7.567 16.745 1.00 84.56 102 ILE A N 1
ATOM 761 C CA . ILE A 1 102 ? -20.004 6.153 16.401 1.00 84.56 102 ILE A CA 1
ATOM 762 C C . ILE A 1 102 ? -19.963 5.318 17.684 1.00 84.56 102 ILE A C 1
ATOM 764 O O . ILE A 1 102 ? -19.024 5.413 18.471 1.00 84.56 102 ILE A O 1
ATOM 768 N N . ASP A 1 103 ? -20.971 4.476 17.880 1.00 84.88 103 ASP A N 1
ATOM 769 C CA . ASP A 1 103 ? -21.047 3.507 18.967 1.00 84.88 103 ASP A CA 1
ATOM 770 C C . ASP A 1 103 ? -20.367 2.196 18.561 1.00 84.88 103 ASP A C 1
ATOM 772 O O . ASP A 1 103 ? -20.928 1.363 17.844 1.00 84.88 103 ASP A O 1
ATOM 776 N N . THR A 1 104 ? -19.139 2.023 19.044 1.00 82.06 104 THR A N 1
ATOM 777 C CA . THR A 1 104 ? -18.344 0.797 18.880 1.00 82.06 104 THR A CA 1
ATOM 778 C C . THR A 1 104 ? -18.350 -0.096 20.128 1.00 82.06 104 THR A C 1
ATOM 780 O O . THR A 1 104 ? -17.622 -1.093 20.168 1.00 82.06 104 THR A O 1
ATOM 783 N N . ALA A 1 105 ? -19.148 0.248 21.146 1.00 81.75 105 ALA A N 1
ATOM 784 C CA . ALA A 1 105 ? -19.227 -0.463 22.419 1.00 81.75 105 ALA A CA 1
ATOM 785 C C . ALA A 1 105 ? -20.460 -1.379 22.491 1.00 81.75 105 ALA A C 1
ATOM 787 O O . ALA A 1 105 ? -20.344 -2.529 22.926 1.00 81.75 105 ALA A O 1
ATOM 788 N N . SER A 1 106 ? -21.621 -0.916 22.024 1.00 87.19 106 SER A N 1
ATOM 789 C CA . SER A 1 106 ? -22.854 -1.716 21.980 1.00 87.19 106 SER A CA 1
ATOM 790 C C . SER A 1 106 ? -22.844 -2.729 20.830 1.00 87.19 106 SER A C 1
ATOM 792 O O . SER A 1 106 ? -21.944 -2.729 19.990 1.00 87.19 106 SER A O 1
ATOM 794 N N . ASP A 1 107 ? -23.838 -3.621 20.781 1.00 91.19 107 ASP A N 1
ATOM 795 C CA . ASP A 1 107 ? -23.958 -4.617 19.709 1.00 91.19 107 ASP A CA 1
ATOM 796 C C . ASP A 1 107 ? -24.430 -3.988 18.384 1.00 91.19 107 ASP A C 1
ATOM 798 O O . ASP A 1 107 ? -25.607 -4.019 18.027 1.00 91.19 107 ASP A O 1
ATOM 802 N N . THR A 1 108 ? -23.492 -3.372 17.667 1.00 94.19 108 THR A N 1
ATOM 803 C CA . THR A 1 108 ? -23.726 -2.617 16.431 1.00 94.19 108 THR A CA 1
ATOM 804 C C . THR A 1 108 ? -22.885 -3.156 15.273 1.00 94.19 108 THR A C 1
ATOM 806 O O . THR A 1 108 ? -21.901 -3.880 15.464 1.00 94.19 108 THR A O 1
ATOM 809 N N . GLN A 1 109 ? -23.228 -2.754 14.046 1.00 93.38 109 GLN A N 1
ATOM 810 C CA . GLN A 1 109 ? -22.382 -2.997 12.873 1.00 93.38 109 GLN A CA 1
ATOM 811 C C . GLN A 1 109 ? -21.002 -2.340 13.039 1.00 93.38 109 GLN A C 1
ATOM 813 O O 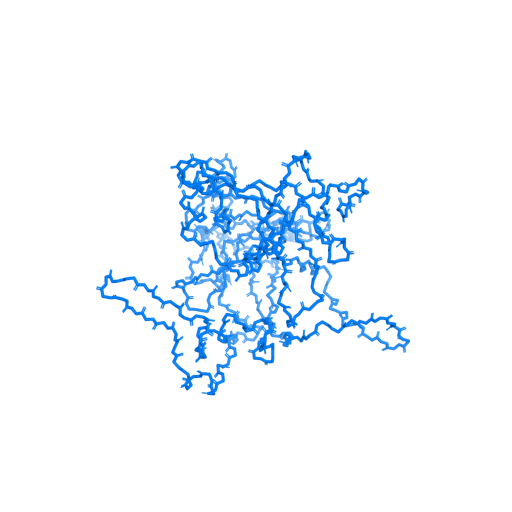. GLN A 1 109 ? -19.992 -2.952 12.700 1.00 93.38 109 GLN A O 1
ATOM 818 N N . ALA A 1 110 ? -20.936 -1.132 13.612 1.00 85.06 110 ALA A N 1
ATOM 819 C CA . ALA A 1 110 ? -19.680 -0.432 13.874 1.00 85.06 110 ALA A CA 1
ATOM 820 C C . ALA A 1 110 ? -18.756 -1.202 14.837 1.00 85.06 110 ALA A C 1
ATOM 822 O O . ALA A 1 110 ? -17.562 -1.328 14.559 1.00 85.06 110 ALA A O 1
ATOM 823 N N . ARG A 1 111 ? -19.290 -1.778 15.926 1.00 85.00 111 ARG A N 1
ATOM 824 C CA . ARG A 1 111 ? -18.514 -2.654 16.824 1.00 85.00 111 ARG A CA 1
ATOM 825 C C . ARG A 1 111 ? -18.002 -3.895 16.097 1.00 85.00 111 ARG A C 1
ATOM 827 O O . ARG A 1 111 ? -16.837 -4.251 16.259 1.00 85.00 111 ARG A O 1
ATOM 834 N N . TYR A 1 112 ? -18.857 -4.539 15.302 1.00 88.62 112 TYR A N 1
ATOM 835 C CA . TYR A 1 112 ? -18.469 -5.714 14.521 1.00 88.62 112 TYR A CA 1
ATOM 836 C C . TYR A 1 112 ? -17.318 -5.389 13.555 1.00 88.62 112 TYR A C 1
ATOM 838 O O . TYR A 1 112 ? -16.301 -6.076 13.568 1.00 88.62 112 TYR A O 1
ATOM 846 N N . MET A 1 113 ? -17.424 -4.299 12.785 1.00 84.50 113 MET A N 1
ATOM 847 C CA . MET A 1 113 ? -16.385 -3.890 11.830 1.00 84.50 113 MET A CA 1
ATOM 848 C C . MET A 1 113 ? -15.071 -3.509 12.516 1.00 84.50 113 MET A C 1
ATOM 850 O O . MET A 1 113 ? -14.004 -3.889 12.039 1.00 84.50 113 MET A O 1
ATOM 854 N N . ARG A 1 114 ? -15.132 -2.818 13.664 1.00 78.44 114 ARG A N 1
ATOM 855 C CA . ARG A 1 114 ? -13.953 -2.522 14.494 1.00 78.44 114 ARG A CA 1
ATOM 856 C C . ARG A 1 114 ? -13.215 -3.806 14.899 1.00 78.44 114 ARG A C 1
ATOM 858 O O . ARG A 1 114 ? -11.989 -3.837 14.883 1.00 78.44 114 ARG A O 1
ATOM 865 N N . ASN A 1 115 ? -13.956 -4.852 15.261 1.00 78.06 115 ASN A N 1
ATOM 866 C CA . ASN A 1 115 ? -13.400 -6.102 15.783 1.00 78.06 115 ASN A CA 1
ATOM 867 C C . ASN A 1 115 ? -13.212 -7.187 14.708 1.00 78.06 115 ASN A C 1
ATOM 869 O O . ASN A 1 115 ? -12.898 -8.329 15.043 1.00 78.06 115 ASN A O 1
ATOM 873 N N . LEU A 1 116 ? -13.385 -6.862 13.423 1.00 74.62 116 LEU A N 1
ATOM 874 C CA . LEU A 1 116 ? -13.360 -7.835 12.328 1.00 74.62 116 LEU A CA 1
ATOM 875 C C . LEU A 1 116 ? -12.056 -8.655 12.311 1.00 74.62 116 LEU A C 1
ATOM 877 O O . LEU A 1 116 ? -12.078 -9.878 12.217 1.00 74.62 116 LEU A O 1
ATOM 881 N N . PHE A 1 117 ? -10.917 -7.986 12.502 1.00 69.69 117 PHE A N 1
ATOM 882 C CA . PHE A 1 117 ? -9.585 -8.602 12.494 1.00 69.69 117 PHE A CA 1
ATOM 883 C C . PHE A 1 117 ? -9.172 -9.267 13.816 1.00 69.69 117 PHE A C 1
ATOM 885 O O . PHE A 1 117 ? -8.051 -9.756 13.922 1.00 69.69 117 PHE A O 1
ATOM 892 N N . THR A 1 118 ? -10.041 -9.283 14.828 1.00 68.50 118 THR A N 1
ATOM 893 C CA . THR A 1 118 ? -9.734 -9.869 16.145 1.00 68.50 118 THR A CA 1
ATOM 894 C C . THR A 1 118 ? -10.754 -10.909 16.594 1.00 68.50 118 THR A C 1
ATOM 896 O O . THR A 1 118 ? -10.383 -11.848 17.290 1.00 68.50 118 THR A O 1
ATOM 899 N N . GLN A 1 119 ? -12.023 -10.771 16.201 1.00 78.56 119 GLN A N 1
ATOM 900 C CA . GLN A 1 119 ? -13.130 -11.616 16.668 1.00 78.56 119 GLN A CA 1
ATOM 901 C C . GLN A 1 119 ? -13.860 -12.356 15.542 1.00 78.56 119 GLN A C 1
ATOM 903 O O . GLN A 1 119 ? -14.601 -13.286 15.839 1.00 78.56 119 GLN A O 1
ATOM 908 N N . HIS A 1 120 ? -13.656 -11.957 14.283 1.00 79.31 120 HIS A N 1
ATOM 909 C CA . HIS A 1 120 ? -14.416 -12.451 13.128 1.00 79.31 120 HIS A CA 1
ATOM 910 C C . HIS A 1 120 ? -13.495 -12.742 11.934 1.00 79.31 120 HIS A C 1
ATOM 912 O O . HIS A 1 120 ? -13.770 -12.366 10.793 1.00 79.31 120 HIS A O 1
ATOM 918 N N . LEU A 1 121 ? -12.356 -13.392 12.199 1.00 74.00 121 LEU A N 1
ATOM 919 C CA . LEU A 1 121 ? -11.354 -13.720 11.177 1.00 74.00 121 LEU A CA 1
ATOM 920 C C . LEU A 1 121 ? -11.948 -14.569 10.043 1.00 74.00 121 LEU A C 1
ATOM 922 O O . LEU A 1 121 ? -11.554 -14.426 8.887 1.00 74.00 121 LEU A O 1
ATOM 926 N N . GLU A 1 122 ? -12.933 -15.407 10.353 1.00 80.12 122 GLU A N 1
ATOM 927 C CA . GLU A 1 122 ? -13.686 -16.222 9.404 1.00 80.12 122 GLU A CA 1
ATOM 928 C C . GLU A 1 122 ? -14.409 -15.405 8.322 1.00 80.12 122 GLU A C 1
ATOM 930 O O . GLU A 1 122 ? -14.602 -15.912 7.208 1.00 80.12 122 GLU A O 1
ATOM 935 N N . ASP A 1 123 ? -14.745 -14.150 8.623 1.00 83.62 123 ASP A N 1
ATOM 936 C CA . ASP A 1 123 ? -15.419 -13.210 7.726 1.00 83.62 123 ASP A CA 1
ATOM 937 C C . ASP A 1 123 ? -14.424 -12.328 6.948 1.00 83.62 123 ASP A C 1
ATOM 939 O O . ASP A 1 123 ? -14.810 -11.508 6.111 1.00 83.62 123 ASP A O 1
ATOM 943 N N . THR A 1 124 ? -13.120 -12.522 7.168 1.00 78.75 124 THR A N 1
ATOM 944 C CA . THR A 1 124 ? -12.054 -11.831 6.437 1.00 78.75 124 THR A CA 1
ATOM 945 C C . THR A 1 124 ? -11.518 -12.659 5.272 1.00 78.75 124 THR A C 1
ATOM 947 O O . THR A 1 124 ? -11.557 -13.893 5.256 1.00 78.75 124 THR A O 1
ATOM 950 N N . ARG A 1 125 ? -10.954 -11.961 4.285 1.00 79.06 125 ARG A N 1
ATOM 951 C CA . ARG A 1 125 ? -10.184 -12.548 3.188 1.00 79.06 125 ARG A CA 1
ATOM 952 C C . ARG A 1 125 ? -8.834 -11.855 3.107 1.00 79.06 125 ARG A C 1
ATOM 954 O O . ARG A 1 125 ? -8.765 -10.634 3.211 1.00 79.06 125 ARG A O 1
ATOM 961 N N . LEU A 1 126 ? -7.785 -12.640 2.903 1.00 76.00 126 LEU A N 1
ATOM 962 C CA . LEU A 1 126 ? -6.462 -12.132 2.592 1.00 76.00 126 LEU A CA 1
ATOM 963 C C . LEU A 1 126 ? -6.290 -12.091 1.073 1.00 76.00 126 LEU A C 1
ATOM 965 O O . LEU A 1 126 ? -6.331 -13.130 0.405 1.00 76.00 126 LEU A O 1
ATOM 969 N N . ASP A 1 127 ? -6.075 -10.889 0.552 1.00 75.88 127 ASP A N 1
ATOM 970 C CA . ASP A 1 127 ? -5.759 -10.648 -0.851 1.00 75.88 127 ASP A CA 1
ATOM 971 C C . ASP A 1 127 ? -4.279 -10.278 -0.979 1.00 75.88 127 ASP A C 1
ATOM 973 O O . ASP A 1 127 ? -3.805 -9.331 -0.355 1.00 75.88 127 ASP A O 1
ATOM 977 N N . LEU A 1 128 ? -3.540 -11.030 -1.793 1.00 77.25 128 LEU A N 1
ATOM 978 C CA . LEU A 1 128 ? -2.176 -10.695 -2.180 1.00 77.25 128 LEU A CA 1
ATOM 979 C C . LEU A 1 128 ? -2.231 -9.721 -3.348 1.00 77.25 128 LEU A C 1
ATOM 981 O O . LEU A 1 128 ? -2.709 -10.076 -4.426 1.00 77.25 128 LEU A O 1
ATOM 985 N N . LEU A 1 129 ? -1.693 -8.524 -3.147 1.00 79.62 129 LEU A N 1
ATOM 986 C CA . LEU A 1 129 ? -1.434 -7.585 -4.227 1.00 79.62 129 LEU A CA 1
ATOM 987 C C . LEU A 1 129 ? -0.010 -7.793 -4.730 1.00 79.62 129 LEU A C 1
ATOM 989 O O . LEU A 1 129 ? 0.935 -7.885 -3.948 1.00 79.62 129 LEU A O 1
ATOM 993 N N . TYR A 1 130 ? 0.143 -7.862 -6.045 1.00 78.44 130 TYR A N 1
ATOM 994 C CA . TYR A 1 130 ? 1.436 -8.036 -6.684 1.00 78.44 130 TYR A CA 1
ATOM 995 C C . TYR A 1 130 ? 1.561 -7.136 -7.908 1.00 78.44 130 TYR A C 1
ATOM 997 O O . TYR A 1 130 ? 0.578 -6.783 -8.566 1.00 78.44 130 TYR A O 1
ATOM 1005 N N . MET A 1 131 ? 2.800 -6.747 -8.188 1.00 82.62 131 MET A N 1
ATOM 1006 C CA . MET A 1 131 ? 3.154 -5.963 -9.359 1.00 82.62 131 MET A CA 1
ATOM 1007 C C . MET A 1 131 ? 3.807 -6.880 -10.380 1.00 82.62 131 MET A C 1
ATOM 1009 O O . MET A 1 131 ? 4.827 -7.509 -10.104 1.00 82.62 131 MET A O 1
ATOM 1013 N N . GLU A 1 132 ? 3.229 -6.927 -11.569 1.00 83.50 132 GLU A N 1
ATOM 1014 C CA . GLU A 1 132 ? 3.872 -7.531 -12.724 1.00 83.50 132 GLU A CA 1
ATOM 1015 C C . GLU A 1 132 ? 4.653 -6.451 -13.461 1.00 83.50 132 GLU A C 1
ATOM 1017 O O . GLU A 1 132 ? 4.142 -5.348 -13.655 1.00 83.50 132 GLU A O 1
ATOM 1022 N N . VAL A 1 133 ? 5.878 -6.772 -13.874 1.00 84.88 133 VAL A N 1
ATOM 1023 C CA . VAL A 1 133 ? 6.760 -5.861 -14.607 1.00 84.88 133 VAL A CA 1
ATOM 1024 C C . VAL A 1 133 ? 7.315 -6.592 -15.819 1.00 84.88 133 VAL A C 1
ATOM 1026 O O . VAL A 1 133 ? 7.806 -7.713 -15.696 1.00 84.88 133 VAL A O 1
ATOM 1029 N N . TRP A 1 134 ? 7.247 -5.963 -16.988 1.00 84.75 134 TRP A N 1
ATOM 1030 C CA . TRP A 1 134 ? 7.760 -6.520 -18.239 1.00 84.75 134 TRP A CA 1
ATOM 1031 C C . TRP A 1 134 ? 8.386 -5.428 -19.103 1.00 84.75 134 TRP A C 1
ATOM 1033 O O . TRP A 1 134 ? 8.188 -4.233 -18.880 1.00 84.75 134 TRP A O 1
ATOM 1043 N N . LEU A 1 135 ? 9.161 -5.851 -20.100 1.00 86.44 135 LEU A N 1
ATOM 1044 C CA . LEU A 1 135 ? 9.617 -4.970 -21.167 1.00 86.44 135 LEU A CA 1
ATOM 1045 C C . LEU A 1 135 ? 8.545 -4.897 -22.247 1.00 86.44 135 LEU A C 1
ATOM 1047 O O . LEU A 1 135 ? 8.136 -5.921 -22.790 1.00 86.44 135 LEU A O 1
ATOM 1051 N N . GLU A 1 136 ? 8.112 -3.687 -22.567 1.00 88.12 136 GLU A N 1
ATOM 1052 C CA . GLU A 1 136 ? 7.210 -3.415 -23.676 1.00 88.12 136 GLU A CA 1
ATOM 1053 C C . GLU A 1 136 ? 7.962 -2.691 -24.784 1.00 88.12 136 GLU A C 1
ATOM 1055 O O . GLU A 1 136 ? 8.711 -1.748 -24.522 1.00 88.12 136 GLU A O 1
ATOM 1060 N N . LYS A 1 137 ? 7.777 -3.143 -26.026 1.00 89.38 137 LYS A N 1
ATOM 1061 C CA . LYS A 1 137 ? 8.381 -2.502 -27.193 1.00 89.38 137 LYS A CA 1
ATOM 1062 C C . LYS A 1 137 ? 7.901 -1.055 -27.280 1.00 89.38 137 LYS A C 1
ATOM 1064 O O . LYS A 1 137 ? 6.701 -0.798 -27.275 1.00 89.38 137 LYS A O 1
ATOM 1069 N N . LEU A 1 138 ? 8.840 -0.118 -27.379 1.00 90.50 138 LEU A N 1
ATOM 1070 C CA . LEU A 1 138 ? 8.531 1.296 -27.522 1.00 90.50 138 LEU A CA 1
ATOM 1071 C C . LEU A 1 138 ? 8.121 1.561 -28.980 1.00 90.50 138 LEU A C 1
ATOM 1073 O O . LEU A 1 138 ? 8.909 1.281 -29.889 1.00 90.50 138 LEU A O 1
ATOM 1077 N N . PRO A 1 139 ? 6.918 2.103 -29.238 1.00 89.56 139 PRO A N 1
ATOM 1078 C CA . PRO A 1 139 ? 6.540 2.535 -30.576 1.00 89.56 139 PRO A CA 1
ATOM 1079 C C . PRO A 1 139 ? 7.505 3.601 -31.105 1.00 89.56 139 PRO A C 1
ATOM 1081 O O . PRO A 1 139 ? 8.060 4.381 -30.332 1.00 89.56 139 PRO A O 1
ATOM 1084 N N . ALA A 1 140 ? 7.653 3.705 -32.428 1.00 85.81 140 ALA A N 1
ATOM 1085 C CA . ALA A 1 140 ? 8.533 4.706 -33.046 1.00 85.81 140 ALA A CA 1
ATOM 1086 C C . ALA A 1 140 ? 8.179 6.158 -32.651 1.00 85.81 140 ALA A C 1
ATOM 1088 O O . ALA A 1 140 ? 9.060 7.012 -32.598 1.00 85.81 140 ALA A O 1
ATOM 1089 N N . GLY A 1 141 ? 6.908 6.431 -32.325 1.00 86.19 141 GLY A N 1
ATOM 1090 C CA . GLY A 1 141 ? 6.440 7.727 -31.812 1.00 86.19 141 GLY A CA 1
ATOM 1091 C C . GLY A 1 141 ? 6.841 8.031 -30.361 1.00 86.19 141 GLY A C 1
ATOM 1092 O O . GLY A 1 141 ? 6.665 9.158 -29.896 1.00 86.19 141 GLY A O 1
ATOM 1093 N N . GLY A 1 142 ? 7.405 7.052 -29.646 1.00 88.12 142 GLY A N 1
ATOM 1094 C CA . GLY A 1 142 ? 7.778 7.160 -28.236 1.00 88.12 142 GLY A CA 1
ATOM 1095 C C . GLY A 1 142 ? 6.590 7.116 -27.274 1.00 88.12 142 GLY A C 1
ATOM 1096 O O . GLY A 1 142 ? 6.753 7.471 -26.103 1.00 88.12 142 GLY A O 1
ATOM 1097 N N . ASP A 1 143 ? 5.413 6.729 -27.768 1.00 91.25 143 ASP A N 1
ATOM 1098 C CA . ASP A 1 143 ? 4.166 6.720 -27.013 1.00 91.25 143 ASP A CA 1
ATOM 1099 C C . ASP A 1 143 ? 4.178 5.653 -25.911 1.00 91.25 143 ASP A C 1
ATOM 1101 O O . ASP A 1 143 ? 4.734 4.564 -26.064 1.00 91.25 143 ASP A O 1
ATOM 1105 N N . LEU A 1 144 ? 3.567 5.990 -24.779 1.00 86.56 144 LEU A N 1
ATOM 1106 C CA . LEU A 1 144 ? 3.428 5.113 -23.626 1.00 86.56 144 LEU A CA 1
ATOM 1107 C C . LEU A 1 144 ? 2.051 4.465 -23.621 1.00 86.56 144 LEU A C 1
ATOM 1109 O O . LEU A 1 144 ? 1.033 5.152 -23.561 1.00 86.56 144 LEU A O 1
ATOM 1113 N N . ASN A 1 145 ? 2.034 3.141 -23.532 1.00 84.00 145 ASN A N 1
ATOM 1114 C CA . ASN A 1 145 ? 0.852 2.417 -23.093 1.00 84.00 145 ASN A CA 1
ATOM 1115 C C . ASN A 1 145 ? 0.861 2.295 -21.570 1.00 84.00 145 ASN A C 1
ATOM 1117 O O . ASN A 1 145 ? 1.847 1.872 -20.952 1.00 84.00 145 ASN A O 1
ATOM 1121 N N . THR A 1 146 ? -0.264 2.636 -20.949 1.00 76.88 146 THR A N 1
ATOM 1122 C CA . THR A 1 146 ? -0.453 2.496 -19.508 1.00 76.88 146 THR A CA 1
ATOM 1123 C C . THR A 1 146 ? -1.554 1.490 -19.215 1.00 76.88 146 THR A C 1
ATOM 1125 O O . THR A 1 146 ? -2.658 1.590 -19.739 1.00 76.88 146 THR A O 1
ATOM 1128 N N . LEU A 1 147 ? -1.233 0.511 -18.369 1.00 75.69 147 LEU A N 1
ATOM 1129 C CA . LEU A 1 147 ? -2.190 -0.449 -17.816 1.00 75.69 147 LEU A CA 1
ATOM 1130 C C . LEU A 1 147 ? -2.449 -0.171 -16.327 1.00 75.69 147 LEU A C 1
ATOM 1132 O O . LEU A 1 147 ? -2.849 -1.067 -15.582 1.00 75.69 147 LEU A O 1
ATOM 1136 N N . ILE A 1 148 ? -2.189 1.065 -15.882 1.00 77.12 148 ILE A N 1
ATOM 1137 C CA . ILE A 1 148 ? -2.490 1.501 -14.519 1.00 77.12 148 ILE A CA 1
ATOM 1138 C C . ILE A 1 148 ? -4.003 1.423 -14.323 1.00 77.12 148 ILE A C 1
ATOM 1140 O O . ILE A 1 148 ? -4.768 2.135 -14.968 1.00 77.12 148 ILE A O 1
ATOM 1144 N N . SER A 1 149 ? -4.423 0.559 -13.406 1.00 72.75 149 SER A N 1
ATOM 1145 C CA . SER A 1 149 ? -5.816 0.413 -12.996 1.00 72.75 149 SER A CA 1
ATOM 1146 C C . SER A 1 149 ? -6.019 1.088 -11.643 1.00 72.75 149 SER A C 1
ATOM 1148 O O . SER A 1 149 ? -6.185 0.404 -10.637 1.00 72.75 149 SER A O 1
ATOM 1150 N N . SER A 1 150 ? -5.961 2.420 -11.618 1.00 78.06 150 SER A N 1
ATOM 1151 C CA . SER A 1 150 ? -6.183 3.247 -10.426 1.00 78.06 150 SER A CA 1
ATOM 1152 C C . SER A 1 150 ? -7.379 4.169 -10.647 1.00 78.06 150 SER A C 1
ATOM 1154 O O . SER A 1 150 ? -7.553 4.713 -11.737 1.00 78.06 150 SER A O 1
ATOM 1156 N N . PHE A 1 151 ? -8.215 4.343 -9.623 1.00 73.75 151 PHE A N 1
ATOM 1157 C CA . PHE A 1 151 ? -9.409 5.193 -9.716 1.00 73.75 151 PHE A CA 1
ATOM 1158 C C . PHE A 1 151 ? -9.079 6.688 -9.744 1.00 73.75 151 PHE A C 1
ATOM 1160 O O . PHE A 1 151 ? -9.797 7.474 -10.360 1.00 73.75 151 PHE A O 1
ATOM 1167 N N . ARG A 1 152 ? -8.000 7.079 -9.057 1.00 78.06 152 ARG A N 1
ATOM 1168 C CA . ARG A 1 152 ? -7.595 8.479 -8.862 1.00 78.06 152 ARG A CA 1
ATOM 1169 C C . ARG A 1 152 ? -6.356 8.849 -9.669 1.00 78.06 152 ARG A C 1
ATOM 1171 O O . ARG A 1 152 ? -6.208 10.005 -10.069 1.00 78.06 152 ARG A O 1
ATOM 1178 N N . HIS A 1 153 ? -5.491 7.869 -9.922 1.00 86.31 153 HIS A N 1
ATOM 1179 C CA . HIS A 1 153 ? -4.182 8.107 -10.514 1.00 86.31 153 HIS A CA 1
ATOM 1180 C C . HIS A 1 153 ? -4.083 7.618 -11.943 1.00 86.31 153 HIS A C 1
ATOM 1182 O O . HIS A 1 153 ? -4.613 6.575 -12.317 1.00 86.31 153 HIS A O 1
ATOM 1188 N N . LYS A 1 154 ? -3.342 8.375 -12.734 1.00 86.06 154 LYS A N 1
ATOM 1189 C CA . LYS A 1 154 ? -3.047 8.083 -14.132 1.00 86.06 154 LYS A CA 1
ATOM 1190 C C . LYS A 1 154 ? -1.629 8.519 -14.440 1.00 86.06 154 LYS A C 1
ATOM 1192 O O . LYS A 1 154 ? -1.002 9.199 -13.642 1.00 86.06 154 LYS A O 1
ATOM 1197 N N . GLU A 1 155 ? -1.117 8.142 -15.598 1.00 87.44 155 GLU A N 1
ATOM 1198 C CA . GLU A 1 155 ? 0.176 8.661 -16.028 1.00 87.44 155 GLU A CA 1
ATOM 1199 C C . GLU A 1 155 ? 0.059 10.151 -16.387 1.00 87.44 155 GLU A C 1
ATOM 1201 O O . GLU A 1 155 ? -0.904 10.564 -17.037 1.00 87.44 155 GLU A O 1
ATOM 1206 N N . ASN A 1 156 ? 1.050 10.956 -15.999 1.00 84.06 156 ASN A N 1
ATOM 1207 C CA . ASN A 1 156 ? 1.119 12.382 -16.353 1.00 84.06 156 ASN A CA 1
ATOM 1208 C C . ASN A 1 156 ? 1.722 12.657 -17.740 1.00 84.06 156 ASN A C 1
ATOM 1210 O O . ASN A 1 156 ? 1.884 13.815 -18.126 1.00 84.06 156 ASN A O 1
ATOM 1214 N N . ALA A 1 157 ? 2.087 11.617 -18.485 1.00 87.12 157 ALA A N 1
ATOM 1215 C CA . ALA A 1 157 ? 2.737 11.734 -19.779 1.00 87.12 157 ALA A CA 1
ATOM 1216 C C . ALA A 1 157 ? 2.256 10.642 -20.734 1.00 87.12 157 ALA A C 1
ATOM 1218 O O . ALA A 1 157 ? 2.090 9.489 -20.342 1.00 87.12 157 ALA A O 1
ATOM 1219 N N . ASN A 1 158 ? 2.112 11.004 -22.008 1.00 89.50 158 ASN A N 1
ATOM 1220 C CA . ASN A 1 158 ? 1.765 10.065 -23.077 1.00 89.50 158 ASN A CA 1
ATOM 1221 C C . ASN A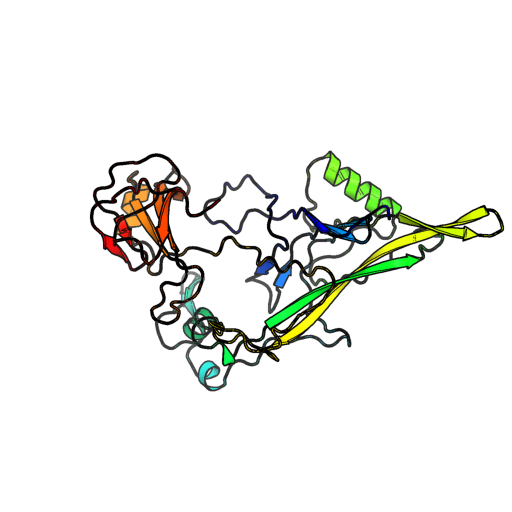 1 158 ? 3.000 9.572 -23.841 1.00 89.50 158 ASN A C 1
ATOM 1223 O O . ASN A 1 158 ? 2.871 8.705 -24.694 1.00 89.50 158 ASN A O 1
ATOM 1227 N N . ARG A 1 159 ? 4.190 10.117 -23.555 1.00 91.88 159 ARG A N 1
ATOM 1228 C CA . ARG A 1 159 ? 5.459 9.735 -24.186 1.00 91.88 159 ARG A CA 1
ATOM 1229 C C . ARG A 1 159 ? 6.543 9.486 -23.153 1.00 91.88 159 ARG A C 1
ATOM 1231 O O . ARG A 1 159 ? 6.627 10.182 -22.139 1.00 91.88 159 ARG A O 1
ATOM 1238 N N . LEU A 1 160 ? 7.434 8.542 -23.448 1.00 89.88 160 LEU A N 1
ATOM 1239 C CA . LEU A 1 160 ? 8.502 8.128 -22.533 1.00 89.88 160 LEU A CA 1
ATOM 1240 C C . LEU A 1 160 ? 9.456 9.281 -22.190 1.00 89.88 160 LEU A C 1
ATOM 1242 O O . LEU A 1 160 ? 9.883 9.429 -21.045 1.00 89.88 160 LEU A O 1
ATOM 1246 N N . ARG A 1 161 ? 9.771 10.133 -23.173 1.00 89.44 161 ARG A N 1
ATOM 1247 C CA . ARG A 1 161 ? 10.664 11.281 -22.968 1.00 89.44 161 ARG A CA 1
ATOM 1248 C C . ARG A 1 161 ? 10.068 12.315 -22.014 1.00 89.44 161 ARG A C 1
ATOM 1250 O O . ARG A 1 161 ? 10.799 12.859 -21.185 1.00 89.44 161 ARG A O 1
ATOM 1257 N N . ASP A 1 162 ? 8.766 12.555 -22.118 1.00 91.50 162 ASP A N 1
ATOM 1258 C CA . ASP A 1 162 ? 8.054 13.515 -21.276 1.00 91.50 162 ASP A CA 1
ATOM 1259 C C . ASP A 1 162 ? 7.959 13.002 -19.841 1.00 91.50 162 ASP A C 1
ATOM 1261 O O . ASP A 1 162 ? 8.202 13.757 -18.899 1.00 91.50 162 ASP A O 1
ATOM 1265 N N . LEU A 1 163 ? 7.732 11.696 -19.677 1.00 89.69 163 LEU A N 1
ATOM 1266 C CA . LEU A 1 163 ? 7.766 11.048 -18.372 1.00 89.69 163 LEU A CA 1
ATOM 1267 C C . LEU A 1 163 ? 9.145 11.175 -17.707 1.00 89.69 163 LEU A C 1
ATOM 1269 O O . LEU A 1 163 ? 9.240 11.517 -16.528 1.00 89.69 163 LEU A O 1
ATOM 1273 N N . LEU A 1 164 ? 10.226 10.968 -18.469 1.00 88.62 164 LEU A N 1
ATOM 1274 C CA . LEU A 1 164 ? 11.592 11.161 -17.979 1.00 88.62 164 LEU A CA 1
ATOM 1275 C C . LEU A 1 164 ? 11.841 12.614 -17.549 1.00 88.62 164 LEU A C 1
ATOM 1277 O O . LEU A 1 164 ? 12.364 12.843 -16.459 1.00 88.62 164 LEU A O 1
ATOM 1281 N N . ASN A 1 165 ? 11.448 13.591 -18.371 1.00 89.94 165 ASN A N 1
ATOM 1282 C CA . ASN A 1 165 ? 11.577 15.014 -18.039 1.00 89.94 165 ASN A CA 1
ATOM 1283 C C . ASN A 1 165 ? 10.811 15.366 -16.759 1.00 89.94 165 ASN A C 1
ATOM 1285 O O . ASN A 1 165 ? 11.324 16.078 -15.894 1.00 89.94 165 ASN A O 1
ATOM 1289 N N . PHE A 1 166 ? 9.595 14.841 -16.620 1.00 87.88 166 PHE A N 1
ATOM 1290 C CA . PHE A 1 166 ? 8.765 15.047 -15.444 1.00 87.88 166 PHE A CA 1
ATOM 1291 C C . PHE A 1 166 ? 9.401 14.451 -14.184 1.00 87.88 166 PHE A C 1
ATOM 1293 O O . PHE A 1 166 ? 9.536 15.136 -13.169 1.00 87.88 166 PHE A O 1
ATOM 1300 N N . ALA A 1 167 ? 9.866 13.202 -14.258 1.00 84.50 167 ALA A N 1
ATOM 1301 C CA . ALA A 1 167 ? 10.537 12.543 -13.147 1.00 84.50 167 ALA A CA 1
ATOM 1302 C C . ALA A 1 167 ? 11.829 13.271 -12.740 1.00 84.50 167 ALA A C 1
ATOM 1304 O O . ALA A 1 167 ? 12.069 13.462 -11.548 1.00 84.50 167 ALA A O 1
ATOM 1305 N N . GLN A 1 168 ? 12.630 13.726 -13.708 1.00 85.81 168 GLN A N 1
ATOM 1306 C CA . GLN A 1 168 ? 13.835 14.522 -13.456 1.00 85.81 168 GLN A CA 1
ATOM 1307 C C . GLN A 1 168 ? 13.505 15.848 -12.768 1.00 85.81 168 GLN A C 1
ATOM 1309 O O . GLN A 1 168 ? 14.164 16.193 -11.789 1.00 85.81 168 GLN A O 1
ATOM 1314 N N . LYS A 1 169 ? 12.460 16.553 -13.221 1.00 85.62 169 LYS A N 1
ATOM 1315 C CA . LYS A 1 169 ? 11.982 17.789 -12.588 1.00 85.62 169 LYS A CA 1
ATOM 1316 C C . LYS A 1 169 ? 11.635 17.560 -11.116 1.00 85.62 169 LYS A C 1
ATOM 1318 O O . LYS A 1 169 ? 12.154 18.280 -10.271 1.00 85.62 169 LYS A O 1
ATOM 1323 N N . LEU A 1 170 ? 10.798 16.563 -10.810 1.00 79.69 170 LEU A N 1
ATOM 1324 C CA . LEU A 1 170 ? 10.390 16.265 -9.430 1.00 79.69 170 LEU A CA 1
ATOM 1325 C C . LEU A 1 170 ? 11.576 15.860 -8.548 1.00 79.69 170 LEU A C 1
ATOM 1327 O O . LEU A 1 170 ? 11.691 16.315 -7.410 1.00 79.69 170 LEU A O 1
ATOM 1331 N N . ASN A 1 171 ? 12.476 15.027 -9.077 1.00 77.19 171 ASN A N 1
ATOM 1332 C CA . ASN A 1 171 ? 13.654 14.576 -8.343 1.00 77.19 171 ASN A CA 1
ATOM 1333 C C . ASN A 1 171 ? 14.616 15.739 -8.053 1.00 77.19 171 ASN A C 1
ATOM 1335 O O . ASN A 1 171 ? 15.136 15.823 -6.945 1.00 77.19 171 ASN A O 1
ATOM 1339 N N . TYR A 1 172 ? 14.823 16.644 -9.016 1.00 77.69 172 TYR A N 1
ATOM 1340 C CA . TYR A 1 172 ? 15.699 17.806 -8.854 1.00 77.69 172 TYR A CA 1
ATOM 1341 C C . TYR A 1 172 ? 15.115 18.848 -7.898 1.00 77.69 172 TYR A C 1
ATOM 1343 O O . TYR A 1 172 ? 15.829 19.399 -7.067 1.00 77.69 172 TYR A O 1
ATOM 1351 N N . SER A 1 173 ? 13.811 19.120 -7.992 1.00 76.31 173 SER A N 1
ATOM 1352 C CA . SER A 1 173 ? 13.172 20.140 -7.159 1.00 76.31 173 SER A CA 1
ATOM 1353 C C . SER A 1 173 ? 12.829 19.652 -5.750 1.00 76.31 173 SER A C 1
ATOM 1355 O O . SER A 1 173 ? 12.369 20.448 -4.937 1.00 76.31 173 SER A O 1
ATOM 1357 N N . GLY A 1 174 ? 12.951 18.348 -5.475 1.00 68.75 174 GLY A N 1
ATOM 1358 C CA . GLY A 1 174 ? 12.457 17.731 -4.240 1.00 68.75 174 GLY A CA 1
ATOM 1359 C C . GLY A 1 174 ? 10.933 17.809 -4.077 1.00 68.75 174 GLY A C 1
ATOM 1360 O O . GLY A 1 174 ? 10.414 17.502 -3.007 1.00 68.75 174 GLY A O 1
ATOM 1361 N N . ALA A 1 175 ? 10.208 18.216 -5.124 1.00 67.94 175 ALA A N 1
ATOM 1362 C CA . ALA A 1 175 ? 8.762 18.393 -5.074 1.00 67.94 175 ALA A CA 1
ATOM 1363 C C . ALA A 1 175 ? 8.041 17.063 -5.318 1.00 67.94 175 ALA A C 1
ATOM 1365 O O . ALA A 1 175 ? 8.583 16.142 -5.935 1.00 67.94 175 ALA A O 1
ATOM 1366 N N . LYS A 1 176 ? 6.790 16.984 -4.865 1.00 68.31 176 LYS A N 1
ATOM 1367 C CA . LYS A 1 176 ? 5.852 15.924 -5.238 1.00 68.31 176 LYS A CA 1
ATOM 1368 C C . LYS A 1 176 ? 4.754 16.522 -6.107 1.00 68.31 176 LYS A C 1
ATOM 1370 O O . LYS A 1 176 ? 4.348 17.664 -5.901 1.00 68.31 176 LYS A O 1
ATOM 1375 N N . ASP A 1 177 ? 4.299 15.750 -7.082 1.00 75.06 177 ASP A N 1
ATOM 1376 C CA . ASP A 1 177 ? 3.118 16.099 -7.859 1.00 75.06 177 ASP A CA 1
ATOM 1377 C C . ASP A 1 177 ? 1.857 15.956 -6.999 1.00 75.06 177 ASP A C 1
ATOM 1379 O O . ASP A 1 177 ? 1.693 14.937 -6.333 1.00 75.06 177 ASP A O 1
ATOM 1383 N N . LEU A 1 178 ? 0.973 16.957 -7.014 1.00 71.50 178 LEU A N 1
ATOM 1384 C CA . LEU A 1 178 ? -0.263 16.955 -6.215 1.00 71.50 178 LEU A CA 1
ATOM 1385 C C . LEU A 1 178 ? -1.213 15.803 -6.604 1.00 71.50 178 LEU A C 1
ATOM 1387 O O . LEU A 1 178 ? -1.743 15.155 -5.707 1.00 71.50 178 LEU A O 1
ATOM 1391 N N . PRO A 1 179 ? -1.416 15.511 -7.905 1.00 74.00 179 PRO A N 1
ATOM 1392 C CA . PRO A 1 179 ? -2.104 14.301 -8.354 1.00 74.00 179 PRO A CA 1
ATOM 1393 C C . PRO A 1 179 ? -1.342 12.989 -8.138 1.00 74.00 179 PRO A C 1
ATOM 1395 O O . PRO A 1 179 ? -1.935 11.935 -8.331 1.00 74.00 179 PRO A O 1
ATOM 1398 N N . GLU A 1 180 ? -0.055 13.032 -7.779 1.00 72.62 180 GLU A N 1
ATOM 1399 C CA . GLU A 1 180 ? 0.790 11.854 -7.505 1.00 72.62 180 GLU A CA 1
ATOM 1400 C C . GLU A 1 180 ? 0.920 10.876 -8.691 1.00 72.62 180 GLU A C 1
ATOM 1402 O O . GLU A 1 180 ? 1.072 9.660 -8.549 1.00 72.62 180 GLU A O 1
ATOM 1407 N N . ASN A 1 181 ? 0.881 11.434 -9.898 1.00 81.12 181 ASN A N 1
ATOM 1408 C CA . ASN A 1 181 ? 0.767 10.715 -11.168 1.00 81.12 181 ASN A CA 1
ATOM 1409 C C . ASN A 1 181 ? 2.127 10.499 -11.867 1.00 81.12 181 ASN A C 1
ATOM 1411 O O . ASN A 1 181 ? 2.213 10.313 -13.082 1.00 81.12 181 ASN A O 1
ATOM 1415 N N . GLY A 1 182 ? 3.220 10.582 -11.102 1.00 79.06 182 GLY A N 1
ATOM 1416 C CA . GLY A 1 182 ? 4.590 10.652 -11.610 1.00 79.06 182 GLY A CA 1
ATOM 1417 C C . GLY A 1 182 ? 5.372 9.348 -11.556 1.00 79.06 182 GLY A C 1
ATOM 1418 O O . GLY A 1 182 ? 6.320 9.247 -10.767 1.00 79.06 182 GLY A O 1
ATOM 1419 N N . SER A 1 183 ? 5.055 8.378 -12.417 1.00 87.00 183 SER A N 1
ATOM 1420 C CA . SER A 1 183 ? 5.865 7.158 -12.490 1.00 87.00 183 SER A CA 1
ATOM 1421 C C . SER A 1 183 ? 7.277 7.444 -13.036 1.00 87.00 183 SER A C 1
ATOM 1423 O O . SER A 1 183 ? 7.594 8.536 -13.516 1.00 87.00 183 SER A O 1
ATOM 1425 N N . PHE A 1 184 ? 8.172 6.467 -12.924 1.00 87.62 184 PHE A N 1
ATOM 1426 C CA . PHE A 1 184 ? 9.409 6.433 -13.696 1.00 87.62 184 PHE A CA 1
ATOM 1427 C C . PHE A 1 184 ? 9.525 5.078 -14.379 1.00 87.62 184 PHE A C 1
ATOM 1429 O O . PHE A 1 184 ? 9.533 4.030 -13.727 1.00 87.62 184 PHE A O 1
ATOM 1436 N N . ARG A 1 185 ? 9.672 5.127 -15.702 1.00 85.69 185 ARG A N 1
ATOM 1437 C CA . ARG A 1 185 ? 9.845 3.964 -16.565 1.00 85.69 185 ARG A CA 1
ATOM 1438 C C . ARG A 1 185 ? 11.126 4.157 -17.356 1.00 85.69 185 ARG A C 1
ATOM 1440 O O . ARG A 1 185 ? 11.284 5.152 -18.060 1.00 85.69 185 ARG A O 1
ATOM 1447 N N . CYS A 1 186 ? 12.066 3.235 -17.200 1.00 83.75 186 CYS A N 1
ATOM 1448 C CA . CYS A 1 186 ? 13.335 3.312 -17.908 1.00 83.75 186 CYS A CA 1
ATOM 1449 C C . CYS A 1 186 ? 13.152 2.856 -19.362 1.00 83.75 186 CYS A C 1
ATOM 1451 O O . CYS A 1 186 ? 12.574 1.795 -19.601 1.00 83.75 186 CYS A O 1
ATOM 1453 N N . GLY A 1 187 ? 13.656 3.647 -20.312 1.00 86.56 187 GLY A N 1
ATOM 1454 C CA . GLY A 1 187 ? 13.848 3.216 -21.695 1.00 86.56 187 GLY A CA 1
ATOM 1455 C C . GLY A 1 187 ? 15.127 2.400 -21.829 1.00 86.56 187 GLY A C 1
ATOM 1456 O O . GLY A 1 187 ? 16.157 2.760 -21.261 1.00 86.56 187 GLY A O 1
ATOM 1457 N N . VAL A 1 188 ? 15.067 1.306 -22.576 1.00 86.75 188 VAL A N 1
ATOM 1458 C CA . VAL A 1 188 ? 16.176 0.369 -22.761 1.00 86.75 188 VAL A CA 1
ATOM 1459 C C . VAL A 1 188 ? 16.298 0.000 -24.231 1.00 86.75 188 VAL A C 1
ATOM 1461 O O . VAL A 1 188 ? 15.301 -0.037 -24.945 1.00 86.75 188 VAL A O 1
ATOM 1464 N N . ILE A 1 189 ? 17.510 -0.303 -24.686 1.00 84.50 189 ILE A N 1
ATOM 1465 C CA . ILE A 1 189 ? 17.699 -0.980 -25.972 1.00 84.50 189 ILE A CA 1
ATOM 1466 C C . ILE A 1 189 ? 17.454 -2.469 -25.718 1.00 84.50 189 ILE A C 1
ATOM 1468 O O . ILE A 1 189 ? 18.132 -3.063 -24.877 1.00 84.50 189 ILE A O 1
ATOM 1472 N N . SER A 1 190 ? 16.455 -3.047 -26.385 1.00 81.88 190 SER A N 1
ATOM 1473 C CA . SER A 1 190 ? 16.115 -4.472 -26.270 1.00 81.88 190 SER A CA 1
ATOM 1474 C C . SER A 1 190 ? 16.889 -5.324 -27.273 1.00 81.88 190 SER A C 1
ATOM 1476 O O . SER A 1 190 ? 17.258 -6.454 -26.958 1.00 81.88 190 SER A O 1
ATOM 1478 N N . LEU A 1 191 ? 17.147 -4.779 -28.463 1.00 83.44 191 LEU A N 1
ATOM 1479 C CA . LEU A 1 191 ? 17.809 -5.451 -29.577 1.00 83.44 191 LEU A CA 1
ATOM 1480 C C . LEU A 1 191 ? 18.564 -4.421 -30.427 1.00 83.44 191 LEU A C 1
ATOM 1482 O O . LEU A 1 191 ? 18.151 -3.269 -30.522 1.00 83.44 191 LEU A O 1
ATOM 1486 N N . VAL A 1 192 ? 19.647 -4.843 -31.076 1.00 84.69 192 VAL A N 1
ATOM 1487 C CA . VAL A 1 192 ? 20.235 -4.122 -32.212 1.00 84.69 192 VAL A CA 1
ATOM 1488 C C . VAL A 1 192 ? 20.042 -4.999 -33.442 1.00 84.69 192 VAL A C 1
ATOM 1490 O O . VAL A 1 192 ? 20.473 -6.152 -33.451 1.00 84.69 192 VAL A O 1
ATOM 1493 N N . ASN A 1 193 ? 19.338 -4.478 -34.442 1.00 83.75 193 ASN A N 1
ATOM 1494 C CA . ASN A 1 193 ? 19.046 -5.194 -35.677 1.00 83.75 193 ASN A CA 1
ATOM 1495 C C . ASN A 1 193 ? 20.323 -5.413 -36.505 1.00 83.75 193 ASN A C 1
ATOM 1497 O O . ASN A 1 193 ? 21.353 -4.776 -36.281 1.00 83.75 193 ASN A O 1
ATOM 1501 N N . ALA A 1 194 ? 20.250 -6.297 -37.503 1.00 89.44 194 ALA A N 1
ATOM 1502 C CA . ALA A 1 194 ? 21.383 -6.606 -38.382 1.00 89.44 194 ALA A CA 1
ATOM 1503 C C . ALA A 1 194 ? 21.915 -5.385 -39.162 1.00 89.44 194 ALA A C 1
ATOM 1505 O O . ALA A 1 194 ? 23.077 -5.370 -39.556 1.00 89.44 194 ALA A O 1
ATOM 1506 N N . ASP A 1 195 ? 21.084 -4.359 -39.359 1.00 91.38 195 ASP A N 1
ATOM 1507 C CA . ASP A 1 195 ? 21.440 -3.080 -39.985 1.00 91.38 195 ASP A CA 1
ATOM 1508 C C . ASP A 1 195 ? 22.041 -2.055 -38.998 1.00 91.38 195 ASP A C 1
ATOM 1510 O O . ASP A 1 195 ? 22.303 -0.912 -39.368 1.00 91.38 195 ASP A O 1
ATOM 1514 N N . GLY A 1 196 ? 22.259 -2.447 -37.739 1.00 88.25 196 GLY A N 1
ATOM 1515 C CA . GLY A 1 196 ? 22.786 -1.588 -36.680 1.00 88.25 196 GLY A CA 1
ATOM 1516 C C . GLY A 1 196 ? 21.743 -0.683 -36.020 1.00 88.25 196 GLY A C 1
ATOM 1517 O O . GLY A 1 196 ? 22.097 0.077 -35.117 1.00 88.25 196 GLY A O 1
ATOM 1518 N N . THR A 1 197 ? 20.468 -0.748 -36.421 1.00 88.50 197 THR A N 1
ATOM 1519 C CA . THR A 1 197 ? 19.416 0.070 -35.806 1.00 88.50 197 THR A CA 1
ATOM 1520 C C . THR A 1 197 ? 19.000 -0.494 -34.440 1.00 88.50 197 THR A C 1
ATOM 1522 O O . THR A 1 197 ? 18.693 -1.685 -34.328 1.00 88.50 197 THR A O 1
ATOM 1525 N N . PRO A 1 198 ? 18.980 0.323 -33.371 1.00 88.00 198 PRO A N 1
ATOM 1526 C CA . PRO A 1 198 ? 18.504 -0.127 -32.070 1.00 88.00 198 PRO A CA 1
ATOM 1527 C C . PRO A 1 198 ? 16.973 -0.192 -32.037 1.00 88.00 198 PRO A C 1
ATOM 1529 O O . PRO A 1 198 ? 16.283 0.759 -32.405 1.00 88.00 198 PRO A O 1
ATOM 1532 N N . GLU A 1 199 ? 16.443 -1.295 -31.520 1.00 87.69 199 GLU A N 1
ATOM 1533 C CA . GLU A 1 199 ? 15.062 -1.388 -31.069 1.00 87.69 199 GLU A CA 1
ATOM 1534 C C . GLU A 1 199 ? 14.985 -0.994 -29.592 1.00 87.69 199 GLU A C 1
ATOM 1536 O O . GLU A 1 199 ? 15.742 -1.487 -28.748 1.00 87.69 199 GLU A O 1
ATOM 1541 N N . TYR A 1 200 ? 14.053 -0.095 -29.282 1.00 89.75 200 TYR A N 1
ATOM 1542 C CA . TYR A 1 200 ? 13.827 0.380 -27.926 1.00 89.75 200 TYR A CA 1
ATOM 1543 C C . TYR A 1 200 ? 12.631 -0.323 -27.293 1.00 89.75 200 TYR A C 1
ATOM 1545 O O . TYR A 1 200 ? 11.605 -0.572 -27.926 1.00 89.75 200 TYR A O 1
ATOM 1553 N N . ALA A 1 201 ? 12.751 -0.571 -26.000 1.00 89.31 201 ALA A N 1
ATOM 1554 C CA . ALA A 1 201 ? 11.681 -0.989 -25.118 1.00 89.31 201 ALA A CA 1
ATOM 1555 C C . ALA A 1 201 ? 11.652 -0.076 -23.889 1.00 89.31 201 ALA A C 1
ATOM 1557 O O . ALA A 1 201 ? 12.555 0.730 -23.660 1.00 89.31 201 ALA A O 1
ATOM 1558 N N . TYR A 1 202 ? 10.618 -0.202 -23.076 1.00 89.44 202 TYR A N 1
ATOM 1559 C CA . TYR A 1 202 ? 10.547 0.435 -21.771 1.00 89.44 202 TYR A CA 1
ATOM 1560 C C . TYR A 1 202 ? 9.967 -0.532 -20.746 1.00 89.44 202 TYR A C 1
ATOM 1562 O O . TYR A 1 202 ? 9.263 -1.479 -21.099 1.00 89.44 202 TYR A O 1
ATOM 1570 N N . LEU A 1 203 ? 10.269 -0.309 -19.465 1.00 86.38 203 LEU A N 1
ATOM 1571 C CA . LEU A 1 203 ? 9.605 -1.063 -18.405 1.00 86.38 203 LEU A CA 1
ATOM 1572 C C . LEU A 1 203 ? 8.160 -0.602 -18.272 1.00 86.38 203 LEU A C 1
ATOM 1574 O O . LEU A 1 203 ? 7.901 0.570 -17.990 1.00 86.38 203 LEU A O 1
ATOM 1578 N N . ASN A 1 204 ? 7.236 -1.540 -18.415 1.00 88.50 204 ASN A N 1
ATOM 1579 C CA . ASN A 1 204 ? 5.845 -1.342 -18.060 1.00 88.50 204 ASN A CA 1
ATOM 1580 C C . ASN A 1 204 ? 5.483 -2.202 -16.851 1.00 88.50 204 ASN A C 1
ATOM 1582 O O . ASN A 1 204 ? 6.179 -3.165 -16.519 1.00 88.50 204 ASN A O 1
ATOM 1586 N N . TYR A 1 205 ? 4.406 -1.825 -16.175 1.00 87.62 205 TYR A N 1
ATOM 1587 C CA . TYR A 1 205 ? 3.915 -2.538 -15.013 1.00 87.62 205 TYR A CA 1
ATOM 1588 C C . TYR A 1 205 ? 2.391 -2.541 -14.968 1.00 87.62 205 TYR A C 1
ATOM 1590 O O . TYR A 1 205 ? 1.719 -1.679 -15.539 1.00 87.62 205 TYR A O 1
ATOM 1598 N N . ARG A 1 206 ? 1.841 -3.506 -14.234 1.00 86.44 206 ARG A N 1
ATOM 1599 C CA . ARG A 1 206 ? 0.449 -3.477 -13.780 1.00 86.44 206 ARG A CA 1
ATOM 1600 C C . ARG A 1 206 ? 0.343 -4.076 -12.389 1.00 86.44 206 ARG A C 1
ATOM 1602 O O . ARG A 1 206 ? 1.135 -4.941 -12.017 1.00 86.44 206 ARG A O 1
ATOM 1609 N N . LEU A 1 207 ? -0.659 -3.627 -11.646 1.00 85.56 207 LEU A N 1
ATOM 1610 C CA . LEU A 1 207 ? -1.023 -4.222 -10.368 1.00 85.56 207 LEU A CA 1
ATOM 1611 C C . LEU A 1 207 ? -2.143 -5.235 -10.565 1.00 85.56 207 LEU A C 1
ATOM 1613 O O . LEU A 1 207 ? -3.090 -4.998 -11.319 1.00 85.56 207 LEU A O 1
ATOM 1617 N N . ARG A 1 208 ? -2.025 -6.357 -9.865 1.00 84.56 208 ARG A N 1
ATOM 1618 C CA . ARG A 1 208 ? -3.028 -7.415 -9.796 1.00 84.56 208 ARG A CA 1
ATOM 1619 C C . ARG A 1 208 ? -3.224 -7.836 -8.352 1.00 84.56 208 ARG A C 1
ATOM 1621 O O . ARG A 1 208 ? -2.363 -7.620 -7.500 1.00 84.56 208 ARG A O 1
ATOM 1628 N N . ALA A 1 209 ? -4.371 -8.441 -8.089 1.00 84.19 209 ALA A N 1
ATOM 1629 C CA . ALA A 1 209 ? -4.707 -8.987 -6.790 1.00 84.19 209 ALA A CA 1
ATOM 1630 C C . ALA A 1 209 ? -5.093 -10.461 -6.919 1.00 84.19 209 ALA A C 1
ATOM 1632 O O . ALA A 1 209 ? -5.610 -10.900 -7.942 1.00 84.19 209 ALA A O 1
ATOM 1633 N N . ARG A 1 210 ? -4.856 -11.254 -5.881 1.00 81.06 210 ARG A N 1
ATOM 1634 C CA . ARG A 1 210 ? -5.349 -12.628 -5.812 1.00 81.06 210 ARG A CA 1
ATOM 1635 C C . ARG A 1 210 ? -5.760 -12.947 -4.390 1.00 81.06 210 ARG A C 1
ATOM 1637 O O . ARG A 1 210 ? -4.972 -12.755 -3.470 1.00 81.06 210 ARG A O 1
ATOM 1644 N N . ALA A 1 211 ? -6.955 -13.499 -4.224 1.00 80.38 211 ALA A N 1
ATOM 1645 C CA . ALA A 1 211 ? -7.344 -14.096 -2.956 1.00 80.38 211 ALA A CA 1
ATOM 1646 C C . ALA A 1 211 ? -6.414 -15.278 -2.651 1.00 80.38 211 ALA A C 1
ATOM 1648 O O . ALA A 1 211 ? -6.343 -16.233 -3.428 1.00 80.38 211 ALA A O 1
ATOM 1649 N N . VAL A 1 212 ? -5.687 -15.199 -1.538 1.00 75.44 212 VAL A N 1
ATOM 1650 C CA . VAL A 1 212 ? -4.715 -16.226 -1.118 1.00 75.44 212 VAL A CA 1
ATOM 1651 C C . VAL A 1 212 ? -5.172 -17.011 0.104 1.00 75.44 212 VAL A C 1
ATOM 1653 O O . VAL A 1 212 ? -4.577 -18.032 0.434 1.00 75.44 212 VAL A O 1
ATOM 1656 N N . GLY A 1 213 ? -6.255 -16.584 0.750 1.00 69.12 213 GLY A N 1
ATOM 1657 C CA . GLY A 1 213 ? -6.869 -17.338 1.831 1.00 69.12 213 GLY A CA 1
ATOM 1658 C C . GLY A 1 213 ? -7.783 -16.486 2.691 1.00 69.12 213 GLY A C 1
ATOM 1659 O O . GLY A 1 213 ? -8.189 -15.386 2.314 1.00 69.12 213 GLY A O 1
ATOM 1660 N N . LYS A 1 214 ? -8.094 -17.011 3.870 1.00 67.88 214 LYS A N 1
ATOM 1661 C CA . LYS A 1 214 ? -8.687 -16.251 4.969 1.00 67.88 214 LYS A CA 1
ATOM 1662 C C . LYS A 1 214 ? -7.610 -15.958 5.997 1.00 67.88 214 LYS A C 1
ATOM 1664 O O . LYS A 1 214 ? -6.621 -16.691 6.070 1.00 67.88 214 LYS A O 1
ATOM 1669 N N . LEU A 1 215 ? -7.811 -14.925 6.806 1.00 61.03 215 LEU A N 1
ATOM 1670 C CA . LEU A 1 215 ? -7.041 -14.851 8.035 1.00 61.03 215 LEU A CA 1
ATOM 1671 C C . LEU A 1 215 ? -7.467 -16.025 8.915 1.00 61.03 215 LEU A C 1
ATOM 1673 O O . LEU A 1 215 ? -8.648 -16.339 9.049 1.00 61.03 215 LEU A O 1
ATOM 1677 N N . SER A 1 216 ? -6.485 -16.699 9.487 1.00 51.00 216 SER A N 1
ATOM 1678 C CA . SER A 1 216 ? -6.693 -17.705 10.514 1.00 51.00 216 SER A CA 1
ATOM 1679 C C . SER A 1 216 ? -5.914 -17.279 11.749 1.00 51.00 216 SER A C 1
ATOM 1681 O O . SER A 1 216 ? -4.947 -16.517 11.625 1.00 51.00 216 SER A O 1
ATOM 1683 N N . PRO A 1 217 ? -6.258 -17.801 12.937 1.00 48.66 217 PRO A N 1
ATOM 1684 C CA . PRO A 1 217 ? -5.337 -17.754 14.059 1.00 48.66 217 PRO A CA 1
ATOM 1685 C C . PRO A 1 217 ? -3.956 -18.227 13.592 1.00 48.66 217 PRO A C 1
ATOM 1687 O O . PRO A 1 217 ? -3.845 -19.217 12.859 1.00 48.66 217 PRO A O 1
ATOM 1690 N N . ARG A 1 218 ? -2.906 -17.489 13.964 1.00 45.84 218 ARG A N 1
ATOM 1691 C CA . ARG A 1 218 ? -1.525 -17.889 13.687 1.00 45.84 218 ARG A CA 1
ATOM 1692 C C . ARG A 1 218 ? -1.325 -19.265 14.311 1.00 45.84 218 ARG A C 1
ATOM 1694 O O . ARG A 1 218 ? -1.365 -19.370 15.529 1.00 45.84 218 ARG A O 1
ATOM 1701 N N . VAL A 1 219 ? -1.127 -20.304 13.500 1.00 45.91 219 VAL A N 1
ATOM 1702 C CA . VAL A 1 219 ? -0.835 -21.650 14.010 1.00 45.91 219 VAL A CA 1
ATOM 1703 C C . VAL A 1 219 ? 0.608 -21.630 14.525 1.00 45.91 219 VAL A C 1
ATOM 1705 O O . VAL A 1 219 ? 1.526 -21.508 13.708 1.00 45.91 219 VAL A O 1
ATOM 1708 N N . PRO A 1 220 ? 0.863 -21.705 15.845 1.00 41.69 220 PRO A N 1
ATOM 1709 C CA . PRO A 1 220 ? 2.222 -21.787 16.349 1.00 41.69 220 PRO A CA 1
ATOM 1710 C C . PRO A 1 220 ? 2.723 -23.190 16.026 1.00 41.69 220 PRO A C 1
ATOM 1712 O O . PRO A 1 220 ? 2.314 -24.169 16.648 1.00 41.69 220 PRO A O 1
ATOM 1715 N N . LYS A 1 221 ? 3.584 -23.314 15.018 1.00 44.97 221 LYS A N 1
ATOM 1716 C CA . LYS A 1 221 ? 4.255 -24.581 14.752 1.00 44.97 221 LYS A CA 1
ATOM 1717 C C . LYS A 1 221 ? 5.459 -24.693 15.679 1.00 44.97 221 LYS A C 1
ATOM 1719 O O . LYS A 1 221 ? 6.512 -24.130 15.406 1.00 44.97 221 LYS A O 1
ATOM 1724 N N . THR A 1 222 ? 5.272 -25.372 16.806 1.00 44.94 222 THR A N 1
ATOM 1725 C CA . THR A 1 222 ? 6.309 -25.575 17.834 1.00 44.94 222 THR A CA 1
ATOM 1726 C C . THR A 1 222 ? 7.236 -26.756 17.530 1.00 44.94 222 THR A C 1
ATOM 1728 O O . THR A 1 222 ? 8.250 -26.924 18.199 1.00 44.94 222 THR A O 1
ATOM 1731 N N . SER A 1 223 ? 6.921 -27.568 16.515 1.00 47.19 223 SER A N 1
ATOM 1732 C CA . SER A 1 223 ? 7.776 -28.645 16.006 1.00 47.19 223 SER A CA 1
ATOM 1733 C C . SER A 1 223 ? 7.499 -28.909 14.520 1.00 47.19 223 SER A C 1
ATOM 1735 O O . SER A 1 223 ? 6.366 -28.766 14.058 1.00 47.19 223 SER A O 1
ATOM 1737 N N . TYR A 1 224 ? 8.545 -29.260 13.767 1.00 52.97 224 TYR A N 1
ATOM 1738 C CA . TYR A 1 224 ? 8.470 -29.638 12.352 1.00 52.97 224 TYR A CA 1
ATOM 1739 C C . TYR A 1 224 ? 8.760 -31.136 12.213 1.00 52.97 224 TYR A C 1
ATOM 1741 O O . TYR A 1 224 ? 9.756 -31.622 12.745 1.00 52.97 224 TYR A O 1
ATOM 1749 N N . SER A 1 225 ? 7.901 -31.854 11.494 1.00 62.22 225 SER A N 1
ATOM 1750 C CA . SER A 1 225 ? 8.058 -33.264 11.129 1.00 62.22 225 SER A CA 1
ATOM 1751 C C . SER A 1 225 ? 8.444 -33.407 9.657 1.00 62.22 225 SER A C 1
ATOM 1753 O O . SER A 1 225 ? 8.095 -32.576 8.818 1.00 62.22 225 SER A O 1
ATOM 1755 N N . THR A 1 226 ? 9.137 -34.491 9.310 1.00 41.03 226 THR A N 1
ATOM 1756 C CA . THR A 1 226 ? 9.440 -34.830 7.912 1.00 41.03 226 THR A CA 1
ATOM 1757 C C . THR A 1 226 ? 8.140 -34.954 7.109 1.00 41.03 226 THR A C 1
ATOM 1759 O O . THR A 1 226 ? 7.301 -35.792 7.424 1.00 41.03 226 THR A O 1
ATOM 1762 N N . GLY A 1 227 ? 7.970 -34.116 6.080 1.00 48.19 227 GLY A N 1
ATOM 1763 C CA . GLY A 1 227 ? 6.749 -34.039 5.260 1.00 48.19 227 GLY A CA 1
ATOM 1764 C C . GLY A 1 227 ? 5.893 -32.794 5.511 1.00 48.19 227 GLY A C 1
ATOM 1765 O O . GLY A 1 227 ? 4.988 -32.506 4.730 1.00 48.19 227 GLY A O 1
ATOM 1766 N N . ASP A 1 228 ? 6.212 -32.013 6.543 1.00 47.78 228 ASP A N 1
ATOM 1767 C CA . ASP A 1 228 ? 5.580 -30.725 6.775 1.00 47.78 228 ASP A CA 1
ATOM 1768 C C . ASP A 1 228 ? 5.933 -29.718 5.678 1.00 47.78 228 ASP A C 1
ATOM 1770 O O . ASP A 1 228 ? 7.024 -29.149 5.651 1.00 47.78 228 ASP A O 1
ATOM 1774 N N . GLN A 1 229 ? 4.977 -29.446 4.794 1.00 38.72 229 GLN A N 1
ATOM 1775 C CA . GLN A 1 229 ? 5.060 -28.308 3.892 1.00 38.72 229 GLN A CA 1
ATOM 1776 C C . GLN A 1 229 ? 4.613 -27.057 4.649 1.00 38.72 229 GLN A C 1
ATOM 1778 O O . GLN A 1 229 ? 3.423 -26.766 4.761 1.00 38.72 229 GLN A O 1
ATOM 1783 N N . THR A 1 230 ? 5.564 -26.274 5.166 1.00 40.41 230 THR A N 1
ATOM 1784 C CA . THR A 1 230 ? 5.329 -24.825 5.258 1.00 40.41 230 THR A CA 1
ATOM 1785 C C . THR A 1 230 ? 4.914 -24.396 3.852 1.00 40.41 230 THR A C 1
ATOM 1787 O O . THR A 1 230 ? 5.615 -24.807 2.923 1.00 40.41 230 THR A O 1
ATOM 1790 N N . PRO A 1 231 ? 3.815 -23.649 3.636 1.00 35.16 231 PRO A N 1
ATOM 1791 C CA . PRO A 1 231 ? 3.526 -23.115 2.315 1.00 35.16 231 PRO A CA 1
ATOM 1792 C C . PRO A 1 231 ? 4.722 -22.256 1.905 1.00 35.16 231 PRO A C 1
ATOM 1794 O O . PRO A 1 231 ? 4.852 -21.100 2.303 1.00 35.16 231 PRO A O 1
ATOM 1797 N N . GLN A 1 232 ? 5.644 -22.854 1.151 1.00 27.73 232 GLN A N 1
ATOM 1798 C CA . GLN A 1 232 ? 6.664 -22.134 0.433 1.00 27.73 232 GLN A CA 1
ATOM 1799 C C . GLN A 1 232 ? 5.904 -21.418 -0.662 1.00 27.73 232 GLN A C 1
ATOM 1801 O O . GLN A 1 232 ? 5.685 -21.938 -1.755 1.00 27.73 232 GLN A O 1
ATOM 1806 N N . ILE A 1 233 ? 5.470 -20.206 -0.345 1.00 29.56 233 ILE A 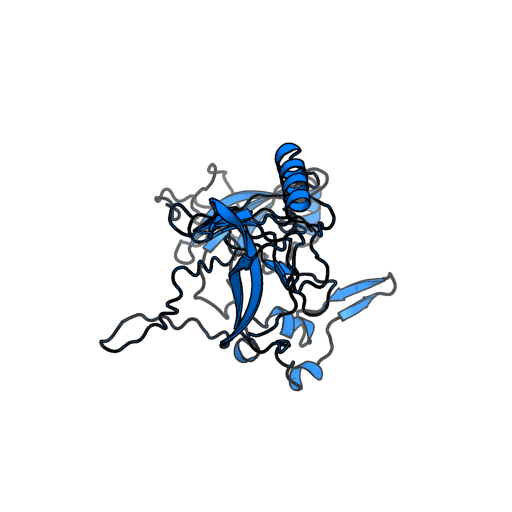N 1
ATOM 1807 C CA . ILE A 1 233 ? 5.194 -19.205 -1.355 1.00 29.56 233 ILE A CA 1
ATOM 1808 C C . ILE A 1 233 ? 6.566 -18.863 -1.960 1.00 29.56 233 ILE A C 1
ATOM 1810 O O . ILE A 1 233 ? 7.200 -17.874 -1.608 1.00 29.56 233 ILE A O 1
ATOM 1814 N N . SER A 1 234 ? 7.070 -19.751 -2.819 1.00 23.05 234 SER A N 1
ATOM 1815 C CA . SER A 1 234 ? 8.248 -19.522 -3.650 1.00 23.05 234 SER A CA 1
ATOM 1816 C C . SER A 1 234 ? 7.819 -18.663 -4.830 1.00 23.05 234 SER A C 1
ATOM 1818 O O . SER A 1 234 ? 7.532 -19.153 -5.918 1.00 23.05 234 SER A O 1
ATOM 1820 N N . PHE A 1 235 ? 7.770 -17.358 -4.595 1.00 27.42 235 PHE A N 1
ATOM 1821 C CA . PHE A 1 235 ? 8.002 -16.365 -5.634 1.00 27.42 235 PHE A CA 1
ATOM 1822 C C . PHE A 1 235 ? 9.344 -15.723 -5.304 1.00 27.42 235 PHE A C 1
ATOM 1824 O O . PHE A 1 235 ? 9.593 -15.388 -4.148 1.00 27.42 235 PHE A O 1
ATOM 1831 N N . THR A 1 236 ? 10.226 -15.631 -6.294 1.00 23.39 236 THR A N 1
ATOM 1832 C CA . THR A 1 236 ? 11.652 -15.293 -6.192 1.00 23.39 236 THR A CA 1
ATOM 1833 C C . THR A 1 236 ? 11.899 -13.875 -5.649 1.00 23.39 236 THR A C 1
ATOM 1835 O O . THR A 1 236 ? 12.386 -13.007 -6.359 1.00 23.39 236 THR A O 1
ATOM 1838 N N . VAL A 1 237 ? 11.616 -13.668 -4.359 1.00 28.23 237 VAL A N 1
ATOM 1839 C CA . VAL A 1 237 ? 11.542 -12.401 -3.610 1.00 28.23 237 VAL A CA 1
ATOM 1840 C C . VAL A 1 237 ? 10.160 -11.733 -3.690 1.00 28.23 237 VAL A C 1
ATOM 1842 O O . VAL A 1 237 ? 9.949 -10.752 -4.397 1.00 28.23 237 VAL A O 1
ATOM 1845 N N . VAL A 1 238 ? 9.215 -12.219 -2.878 1.00 28.86 238 VAL A N 1
ATOM 1846 C CA . VAL A 1 238 ? 8.139 -11.371 -2.339 1.00 28.86 238 VAL A CA 1
ATOM 1847 C C . VAL A 1 238 ? 8.605 -10.866 -0.980 1.00 28.86 238 VAL A C 1
ATOM 1849 O O . VAL A 1 238 ? 8.561 -11.574 0.022 1.00 28.86 238 VAL A O 1
ATOM 1852 N N . SER A 1 239 ? 9.069 -9.621 -0.953 1.00 27.70 239 SER A N 1
ATOM 1853 C CA . SER A 1 239 ? 9.158 -8.852 0.283 1.00 27.70 239 SER A CA 1
ATOM 1854 C C . SER A 1 239 ? 7.738 -8.438 0.673 1.00 27.70 239 SER A C 1
ATOM 1856 O O . SER A 1 239 ? 7.277 -7.358 0.307 1.00 27.70 239 SER A O 1
ATOM 1858 N N . ALA A 1 240 ? 7.031 -9.294 1.407 1.00 26.98 240 ALA A N 1
ATOM 1859 C CA . ALA A 1 240 ? 5.885 -8.855 2.188 1.00 26.98 240 ALA A CA 1
ATOM 1860 C C . ALA A 1 240 ? 6.430 -8.219 3.472 1.00 26.98 240 ALA A C 1
ATOM 1862 O O . ALA A 1 240 ? 6.565 -8.888 4.492 1.00 26.98 240 ALA A O 1
ATOM 1863 N N . ALA A 1 241 ? 6.795 -6.937 3.415 1.00 28.03 241 ALA A N 1
ATOM 1864 C CA . ALA A 1 241 ? 6.858 -6.155 4.640 1.00 28.03 241 ALA A CA 1
ATOM 1865 C C . ALA A 1 241 ? 5.478 -5.533 4.807 1.00 28.03 241 ALA A C 1
ATOM 1867 O O . ALA A 1 241 ? 5.061 -4.709 3.990 1.00 28.03 241 ALA A O 1
ATOM 1868 N N . VAL A 1 242 ? 4.760 -5.962 5.842 1.00 28.38 242 VAL A N 1
ATOM 1869 C CA . VAL A 1 242 ? 3.590 -5.230 6.313 1.00 28.38 242 VAL A CA 1
ATOM 1870 C C . VAL A 1 242 ? 4.135 -3.883 6.761 1.00 28.38 242 VAL A C 1
ATOM 1872 O O . VAL A 1 242 ? 4.930 -3.800 7.695 1.00 28.38 242 VAL A O 1
ATOM 1875 N N . GLY A 1 243 ? 3.830 -2.848 5.988 1.00 26.00 243 GLY A N 1
ATOM 1876 C CA . GLY A 1 243 ? 4.364 -1.518 6.190 1.00 26.00 243 GLY A CA 1
ATOM 1877 C C . GLY A 1 243 ? 3.687 -0.810 7.343 1.00 26.00 243 GLY A C 1
ATOM 1878 O O . GLY A 1 243 ? 2.955 0.145 7.134 1.00 26.00 243 GLY A O 1
ATOM 1879 N N . GLY A 1 244 ? 3.966 -1.275 8.547 1.00 31.81 244 GLY A N 1
ATOM 1880 C CA . GLY A 1 244 ? 3.773 -0.542 9.775 1.00 31.81 244 GLY A CA 1
ATOM 1881 C C . GLY A 1 244 ? 4.762 -1.109 10.772 1.00 31.81 244 GLY A C 1
ATOM 1882 O O . GLY A 1 244 ? 4.776 -2.314 11.007 1.00 31.81 244 GLY A O 1
ATOM 1883 N N . THR A 1 245 ? 5.557 -0.253 11.407 1.00 36.72 245 THR A N 1
ATOM 1884 C CA . THR A 1 245 ? 5.751 -0.462 12.843 1.00 36.72 245 THR A CA 1
ATOM 1885 C C . THR A 1 245 ? 4.340 -0.647 13.395 1.00 36.72 245 THR A C 1
ATOM 1887 O O . THR A 1 245 ? 3.508 0.247 13.233 1.00 36.72 245 THR A O 1
ATOM 1890 N N . HIS A 1 246 ? 4.009 -1.851 13.844 1.00 43.06 246 HIS A N 1
ATOM 1891 C CA . HIS A 1 246 ? 2.668 -2.209 14.290 1.00 43.06 246 HIS A CA 1
ATOM 1892 C C . HIS A 1 246 ? 2.122 -1.122 15.230 1.00 43.06 246 HIS A C 1
ATOM 1894 O O . HIS A 1 246 ? 2.832 -0.610 16.094 1.00 43.06 246 HIS A O 1
ATOM 1900 N N . GLY A 1 247 ? 0.886 -0.683 14.991 1.00 44.31 247 GLY A N 1
ATOM 1901 C CA . GLY A 1 247 ? 0.332 0.479 15.684 1.00 44.31 247 GLY A CA 1
ATOM 1902 C C . GLY A 1 247 ? 0.110 0.191 17.166 1.00 44.31 247 GLY A C 1
ATOM 1903 O O . GLY A 1 247 ? -0.574 -0.770 17.506 1.00 44.31 247 GLY A O 1
ATOM 1904 N N . HIS A 1 248 ? 0.648 1.033 18.043 1.00 55.19 248 HIS A N 1
ATOM 1905 C CA . HIS A 1 248 ? 0.318 1.004 19.464 1.00 55.19 248 HIS A CA 1
ATOM 1906 C C . HIS A 1 248 ? -0.888 1.906 19.731 1.00 55.19 248 HIS A C 1
ATOM 1908 O O . HIS A 1 248 ? -0.959 3.022 19.216 1.00 55.19 248 HIS A O 1
ATOM 1914 N N . ALA A 1 249 ? -1.837 1.430 20.531 1.00 56.81 249 ALA A N 1
ATOM 1915 C CA . ALA A 1 249 ? -3.056 2.162 20.845 1.00 56.81 249 ALA A CA 1
ATOM 1916 C C . ALA A 1 249 ? -3.266 2.275 22.358 1.00 56.81 249 ALA A C 1
ATOM 1918 O O . ALA A 1 249 ? -2.683 1.545 23.163 1.00 56.81 249 ALA A O 1
ATOM 1919 N N . LEU A 1 250 ? -4.124 3.220 22.732 1.00 58.56 250 LEU A N 1
ATOM 1920 C CA . LEU A 1 250 ? -4.796 3.206 24.022 1.00 58.56 250 LEU A CA 1
ATOM 1921 C C . LEU A 1 250 ? -6.100 2.426 23.856 1.00 58.56 250 LEU A C 1
ATOM 1923 O O . LEU A 1 250 ? -6.913 2.778 23.000 1.00 58.56 250 LEU A O 1
ATOM 1927 N N . ASP A 1 251 ? -6.316 1.403 24.680 1.00 61.31 251 ASP A N 1
ATOM 1928 C CA . ASP A 1 251 ? -7.568 0.635 24.665 1.00 61.31 251 ASP A CA 1
ATOM 1929 C C . ASP A 1 251 ? -8.746 1.493 25.148 1.00 61.31 251 ASP A C 1
ATOM 1931 O O . ASP A 1 251 ? -9.882 1.332 24.696 1.00 61.31 251 ASP A O 1
ATOM 1935 N N . VAL A 1 252 ? -8.455 2.443 26.043 1.00 55.34 252 VAL A N 1
ATOM 1936 C CA . VAL A 1 252 ? -9.407 3.430 26.554 1.00 55.34 252 VAL A CA 1
ATOM 1937 C C . VAL A 1 252 ? -8.912 4.845 26.235 1.00 55.34 252 VAL A C 1
ATOM 1939 O O . VAL A 1 252 ? -7.799 5.188 26.652 1.00 55.34 252 VAL A O 1
ATOM 1942 N N . PRO A 1 253 ? -9.725 5.696 25.573 1.00 63.38 253 PRO A N 1
ATOM 1943 C CA . PRO A 1 253 ? -9.376 7.088 25.292 1.00 63.38 253 PRO A CA 1
ATOM 1944 C C . PRO A 1 253 ? -8.986 7.879 26.544 1.00 63.38 253 PRO A C 1
ATOM 1946 O O . PRO A 1 253 ? -9.405 7.554 27.657 1.00 63.38 253 PRO A O 1
ATOM 1949 N N . LEU A 1 254 ? -8.223 8.956 26.352 1.00 66.75 254 LEU A N 1
ATOM 1950 C CA . LEU A 1 254 ? -7.965 9.917 27.421 1.00 66.75 254 LEU A CA 1
ATOM 1951 C C . LEU A 1 254 ? -9.283 10.534 27.898 1.00 66.75 254 LEU A C 1
ATOM 1953 O O . LEU A 1 254 ? -10.152 10.903 27.106 1.00 66.75 254 LEU A O 1
ATOM 1957 N N . THR A 1 255 ? -9.422 10.655 29.209 1.00 71.38 255 THR A N 1
ATOM 1958 C CA . THR A 1 255 ? -10.551 11.334 29.834 1.00 71.38 255 THR A CA 1
ATOM 1959 C C . THR A 1 255 ? -10.463 12.847 29.601 1.00 71.38 255 THR A C 1
ATOM 1961 O O . THR A 1 255 ? -9.371 13.394 29.407 1.00 71.38 255 THR A O 1
ATOM 1964 N N . PRO A 1 256 ? -11.589 13.578 29.693 1.00 63.34 256 PRO A N 1
ATOM 1965 C CA . PRO A 1 256 ? -11.568 15.038 29.631 1.00 63.34 256 PRO A CA 1
ATOM 1966 C C . PRO A 1 256 ? -10.638 15.680 30.672 1.00 63.34 256 PRO A C 1
ATOM 1968 O O . PRO A 1 256 ? -9.998 16.685 30.384 1.00 63.34 256 PRO A O 1
ATOM 1971 N N . ALA A 1 257 ? -10.523 15.095 31.869 1.00 72.06 257 ALA A N 1
ATOM 1972 C CA . ALA A 1 257 ? -9.643 15.599 32.922 1.00 72.06 257 ALA A CA 1
ATOM 1973 C C . ALA A 1 257 ? -8.155 15.453 32.559 1.00 72.06 257 ALA A C 1
ATOM 1975 O O . ALA A 1 257 ? -7.386 16.396 32.735 1.00 72.06 257 ALA A O 1
ATOM 1976 N N . GLU A 1 258 ? -7.761 14.305 32.004 1.00 76.94 258 GLU A N 1
ATOM 1977 C CA . GLU A 1 258 ? -6.397 14.061 31.519 1.00 76.94 258 GLU A CA 1
ATOM 1978 C C . GLU A 1 258 ? -6.041 15.005 30.365 1.00 76.94 258 GLU A C 1
ATOM 1980 O O . GLU A 1 258 ? -4.975 15.620 30.375 1.00 76.94 258 GLU A O 1
ATOM 1985 N N . MET A 1 259 ? -6.961 15.198 29.415 1.00 72.44 259 MET A N 1
ATOM 1986 C CA . MET A 1 259 ? -6.778 16.155 28.321 1.00 72.44 259 MET A CA 1
ATOM 1987 C C . MET A 1 259 ? -6.649 17.596 28.819 1.00 72.44 259 MET A C 1
ATOM 1989 O O . MET A 1 259 ? -5.758 18.319 28.379 1.00 72.44 259 MET A O 1
ATOM 1993 N N . ASN A 1 260 ? -7.487 18.013 29.770 1.00 69.94 260 ASN A N 1
ATOM 1994 C CA . ASN A 1 260 ? -7.400 19.347 30.362 1.00 69.94 260 ASN A CA 1
ATOM 1995 C C . ASN A 1 260 ? -6.087 19.547 31.131 1.00 69.94 260 ASN A C 1
ATOM 1997 O O . ASN A 1 260 ? -5.519 20.636 31.095 1.00 69.94 260 ASN A O 1
ATOM 2001 N N . SER A 1 261 ? -5.579 18.503 31.791 1.00 79.31 261 SER A N 1
ATOM 2002 C CA . SER A 1 261 ? -4.281 18.540 32.467 1.00 79.31 261 SER A CA 1
ATOM 2003 C C . SER A 1 261 ? -3.132 18.732 31.471 1.00 79.31 261 SER A C 1
ATOM 2005 O O . SER A 1 261 ? -2.295 19.612 31.673 1.00 79.31 261 SER A O 1
ATOM 2007 N N . LEU A 1 262 ? -3.140 17.987 30.360 1.00 75.12 262 LEU A N 1
ATOM 2008 C CA . LEU A 1 262 ? -2.163 18.126 29.275 1.00 75.12 262 LEU A CA 1
ATOM 2009 C C . LEU A 1 262 ? -2.182 19.535 28.673 1.00 75.12 262 LEU A C 1
ATOM 2011 O O . LEU A 1 262 ? -1.137 20.172 28.574 1.00 75.12 262 LEU A O 1
ATOM 2015 N N . ILE A 1 263 ? -3.366 20.052 28.332 1.00 68.94 263 ILE A N 1
ATOM 2016 C CA . ILE A 1 263 ? -3.536 21.413 27.792 1.00 68.94 263 ILE A CA 1
ATOM 2017 C C . ILE A 1 263 ? -3.078 22.473 28.806 1.00 68.94 263 ILE A C 1
ATOM 2019 O O . ILE A 1 263 ? -2.501 23.488 28.419 1.00 68.94 263 ILE A O 1
ATOM 2023 N N . GLY A 1 264 ? -3.271 22.217 30.103 1.00 82.44 264 GLY A N 1
ATOM 2024 C CA . GLY A 1 264 ? -2.765 23.040 31.205 1.00 82.44 264 GLY A CA 1
ATOM 2025 C C . GLY A 1 264 ? -1.243 22.996 31.400 1.00 82.44 264 GLY A C 1
ATOM 2026 O O . GLY A 1 264 ? -0.741 23.633 32.323 1.00 82.44 264 GLY A O 1
ATOM 2027 N N . GLY A 1 265 ? -0.509 22.266 30.553 1.00 85.62 265 GLY A N 1
ATOM 2028 C CA . GLY A 1 265 ? 0.952 22.179 30.567 1.00 85.62 265 GLY A CA 1
ATOM 2029 C C . GLY A 1 265 ? 1.511 21.008 31.376 1.00 85.62 265 GLY A C 1
ATOM 2030 O O . GLY A 1 265 ? 2.729 20.901 31.522 1.00 85.62 265 GLY A O 1
ATOM 2031 N N . ALA A 1 266 ? 0.660 20.123 31.903 1.00 90.25 266 ALA A N 1
ATOM 2032 C CA . ALA A 1 266 ? 1.132 18.916 32.567 1.00 90.25 266 ALA A CA 1
ATOM 2033 C C . ALA A 1 266 ? 1.687 17.902 31.555 1.00 90.25 266 ALA A C 1
ATOM 2035 O O . ALA A 1 266 ? 1.374 17.929 30.364 1.00 90.25 266 ALA A O 1
ATOM 2036 N N . THR A 1 267 ? 2.504 16.977 32.055 1.00 91.38 267 THR A N 1
ATOM 2037 C CA . THR A 1 267 ? 2.943 15.796 31.304 1.00 91.38 267 THR A CA 1
ATOM 2038 C C . THR A 1 267 ? 2.204 14.574 31.828 1.00 91.38 267 THR A C 1
ATOM 2040 O O . THR A 1 267 ? 2.174 14.350 33.038 1.00 91.38 267 THR A O 1
ATOM 2043 N N . LEU A 1 268 ? 1.637 13.774 30.926 1.00 88.44 268 LEU A N 1
ATOM 2044 C CA . LEU A 1 268 ? 1.020 12.492 31.259 1.00 88.44 268 LEU A CA 1
ATOM 2045 C C . LEU A 1 268 ? 1.907 11.354 30.759 1.00 88.44 268 LEU A C 1
ATOM 2047 O O . LEU A 1 268 ? 2.248 11.305 29.581 1.00 88.44 268 LEU A O 1
ATOM 2051 N N . TYR A 1 269 ? 2.250 10.417 31.638 1.00 93.31 269 TYR A N 1
ATOM 2052 C CA . TYR A 1 269 ? 2.971 9.208 31.250 1.00 93.31 269 TYR A CA 1
ATOM 2053 C C . TYR A 1 269 ? 1.971 8.104 30.924 1.00 93.31 269 TYR A C 1
ATOM 2055 O O . TYR A 1 269 ? 1.145 7.767 31.774 1.00 93.31 269 TYR A O 1
ATOM 2063 N N . ILE A 1 270 ? 2.033 7.548 29.713 1.00 87.25 270 ILE A N 1
ATOM 2064 C CA . ILE A 1 270 ? 1.111 6.498 29.264 1.00 87.25 270 ILE A CA 1
ATOM 2065 C C . ILE A 1 270 ? 1.869 5.273 28.763 1.00 87.25 270 ILE A C 1
ATOM 2067 O O . ILE A 1 270 ? 2.847 5.397 28.032 1.00 87.25 270 ILE A O 1
ATOM 2071 N N . GLU A 1 271 ? 1.388 4.088 29.111 1.00 86.12 271 GLU A N 1
ATOM 2072 C CA . GLU A 1 271 ? 1.757 2.836 28.463 1.00 86.12 271 GLU A CA 1
ATOM 2073 C C . GLU A 1 271 ? 0.737 2.564 27.357 1.00 86.12 271 GLU A C 1
ATOM 2075 O O . GLU A 1 271 ? -0.457 2.409 27.609 1.00 86.12 271 GLU A O 1
ATOM 2080 N N . SER A 1 272 ? 1.215 2.516 26.124 1.00 75.44 272 SER A N 1
ATOM 2081 C CA . SER A 1 272 ? 0.446 2.040 24.979 1.00 75.44 272 SER A CA 1
ATOM 2082 C C . SER A 1 272 ? 0.599 0.528 24.850 1.00 75.44 272 SER A C 1
ATOM 2084 O O . SER A 1 272 ? 1.661 -0.018 25.157 1.00 75.44 272 SER A O 1
ATOM 2086 N N . SER A 1 273 ? -0.431 -0.160 24.373 1.00 63.66 273 SER A N 1
ATOM 2087 C CA . SER A 1 273 ? -0.357 -1.593 24.109 1.00 63.66 273 SER A CA 1
ATOM 2088 C C . SER A 1 273 ? -0.447 -1.854 22.609 1.00 63.66 273 SER A C 1
ATOM 2090 O O . SER A 1 273 ? -1.083 -1.116 21.854 1.00 63.66 273 SER A O 1
ATOM 2092 N N . TYR A 1 274 ? 0.223 -2.913 22.166 1.00 57.66 274 TYR A N 1
ATOM 2093 C CA . TYR A 1 274 ? -0.129 -3.586 20.927 1.00 57.66 274 TYR A CA 1
ATOM 2094 C C . TYR A 1 274 ? -0.849 -4.883 21.294 1.00 57.66 274 TYR A C 1
ATOM 2096 O O . TYR A 1 274 ? -0.309 -5.715 22.017 1.00 57.66 274 TYR A O 1
ATOM 2104 N N . ASN A 1 275 ? -2.080 -5.042 20.806 1.00 45.56 275 ASN A N 1
ATOM 2105 C CA . ASN A 1 275 ? -2.834 -6.295 20.853 1.00 45.56 275 ASN A CA 1
ATOM 2106 C C . ASN A 1 275 ? -3.097 -6.911 22.245 1.00 45.56 275 ASN A C 1
ATOM 2108 O O . ASN A 1 275 ? -3.390 -8.102 22.330 1.00 45.56 275 ASN A O 1
ATOM 2112 N N . TYR A 1 276 ? -3.116 -6.127 23.331 1.00 43.41 276 TYR A N 1
ATOM 2113 C CA . TYR A 1 276 ? -3.560 -6.629 24.642 1.00 43.41 276 TYR A CA 1
ATOM 2114 C C . TYR A 1 276 ? -5.094 -6.679 24.752 1.00 43.41 276 TYR A C 1
ATOM 2116 O O . TYR A 1 276 ? -5.693 -6.308 25.757 1.00 43.41 276 TYR A O 1
ATOM 2124 N N . SER A 1 277 ? -5.759 -7.180 23.708 1.00 37.94 277 SER A N 1
ATOM 2125 C CA . SER A 1 277 ? -7.098 -7.721 23.884 1.00 37.94 277 SER A CA 1
ATOM 2126 C C . SER A 1 277 ? -6.952 -9.073 24.585 1.00 37.94 277 SER A C 1
ATOM 2128 O O . SER A 1 277 ? -6.191 -9.915 24.098 1.00 37.94 277 SER A O 1
ATOM 2130 N N . PRO A 1 278 ? -7.726 -9.363 25.646 1.00 40.69 278 PRO A N 1
ATOM 2131 C CA . PRO A 1 278 ? -7.825 -10.710 26.214 1.00 40.69 278 PRO A CA 1
ATOM 2132 C C . PRO A 1 278 ? -8.163 -11.807 25.180 1.00 40.69 278 PRO A C 1
ATOM 2134 O O . PRO A 1 278 ? -8.056 -12.989 25.488 1.00 40.69 278 PRO A O 1
ATOM 2137 N N . ALA A 1 279 ? -8.564 -11.429 23.958 1.00 35.47 279 ALA A N 1
ATOM 2138 C CA . ALA A 1 279 ? -8.880 -12.318 22.846 1.00 35.47 279 ALA A CA 1
ATOM 2139 C C . ALA A 1 279 ? -7.688 -12.710 21.938 1.00 35.47 279 ALA A C 1
ATOM 2141 O O . ALA A 1 279 ? -7.871 -13.584 21.095 1.00 35.47 279 ALA A O 1
ATOM 2142 N N . SER A 1 280 ? -6.489 -12.110 22.050 1.00 38.66 280 SER A N 1
ATOM 2143 C CA . SER A 1 280 ? -5.372 -12.423 21.130 1.00 38.66 280 SER A CA 1
ATOM 2144 C C . SER A 1 280 ? -3.975 -12.244 21.750 1.00 38.66 280 SER A C 1
ATOM 2146 O O . SER A 1 280 ? -3.292 -11.251 21.519 1.00 38.66 280 SER A O 1
ATOM 2148 N N . SER A 1 281 ? -3.493 -13.252 22.480 1.00 40.34 281 SER A N 1
ATOM 2149 C CA . SER A 1 281 ? -2.243 -13.213 23.262 1.00 40.34 281 SER A CA 1
ATOM 2150 C C . SER A 1 281 ? -0.924 -13.442 22.489 1.00 40.34 281 SER A C 1
ATOM 2152 O O . SER A 1 281 ? 0.123 -13.576 23.123 1.00 40.34 281 SER A O 1
ATOM 2154 N N . VAL A 1 282 ? -0.927 -13.521 21.147 1.00 44.72 282 VAL A N 1
ATOM 2155 C CA . VAL A 1 282 ? 0.187 -14.155 20.388 1.00 44.72 282 VAL A CA 1
ATOM 2156 C C . VAL A 1 282 ? 0.788 -13.339 19.223 1.00 44.72 282 VAL A C 1
ATOM 2158 O O . VAL A 1 282 ? 1.553 -13.880 18.419 1.00 44.72 282 VAL A O 1
ATOM 2161 N N . ALA A 1 283 ? 0.494 -12.041 19.106 1.00 39.50 283 ALA A N 1
ATOM 2162 C CA . ALA A 1 283 ? 1.180 -11.138 18.165 1.00 39.50 283 ALA A CA 1
ATOM 2163 C C . ALA A 1 283 ? 2.210 -10.277 18.916 1.00 39.50 283 ALA A C 1
ATOM 2165 O O . ALA A 1 283 ? 1.910 -9.894 20.036 1.00 39.50 283 ALA A O 1
ATOM 2166 N N . GLU A 1 284 ? 3.386 -10.017 18.318 1.00 47.50 284 GLU A N 1
ATOM 2167 C CA . GLU A 1 284 ? 4.572 -9.324 18.884 1.00 47.50 284 GLU A CA 1
ATOM 2168 C C . GLU A 1 284 ? 4.285 -8.432 20.092 1.00 47.50 284 GLU A C 1
ATOM 2170 O O . GLU A 1 284 ? 3.990 -7.249 19.997 1.00 47.50 284 GLU A O 1
ATOM 2175 N N . ASN A 1 285 ? 4.338 -9.048 21.258 1.00 65.69 285 ASN A N 1
ATOM 2176 C CA . ASN A 1 285 ? 3.552 -8.595 22.381 1.00 65.69 285 ASN A CA 1
ATOM 2177 C C . ASN A 1 285 ? 4.453 -7.640 23.178 1.00 65.69 285 ASN A C 1
ATOM 2179 O O . ASN A 1 285 ? 5.307 -8.083 23.926 1.00 65.69 285 ASN A O 1
ATOM 2183 N N . HIS A 1 286 ? 4.404 -6.335 22.925 1.00 72.50 286 HIS A N 1
ATOM 2184 C CA . HIS A 1 286 ? 5.152 -5.366 23.729 1.00 72.50 286 HIS A CA 1
ATOM 2185 C C . HIS A 1 286 ? 4.401 -4.044 23.838 1.00 72.50 286 HIS A C 1
ATOM 2187 O O . HIS A 1 286 ? 3.551 -3.706 23.009 1.00 72.50 286 HIS A O 1
ATOM 2193 N N . SER A 1 287 ? 4.711 -3.307 24.895 1.00 76.50 287 SER A N 1
ATOM 2194 C CA . SER A 1 287 ? 4.178 -1.983 25.168 1.00 76.50 287 SER A CA 1
ATOM 2195 C C . SER A 1 287 ? 5.278 -0.935 25.110 1.00 76.50 287 SER A C 1
ATOM 2197 O O . SER A 1 287 ? 6.456 -1.236 25.310 1.00 76.50 287 SER A O 1
ATOM 2199 N N . HIS A 1 288 ? 4.882 0.308 24.842 1.00 82.88 288 HIS A N 1
ATOM 2200 C CA . HIS A 1 288 ? 5.770 1.467 24.938 1.00 82.88 288 HIS A CA 1
ATOM 2201 C C . HIS A 1 288 ? 5.235 2.454 25.954 1.00 82.88 288 HIS A C 1
ATOM 2203 O O . HIS A 1 288 ? 4.033 2.724 25.992 1.00 82.88 288 HIS A O 1
ATOM 2209 N N . LEU A 1 289 ? 6.152 3.004 26.737 1.00 88.31 289 LEU A N 1
ATOM 2210 C CA . LEU A 1 289 ? 5.921 4.083 27.675 1.00 88.31 289 LEU A CA 1
ATOM 2211 C C . LEU A 1 289 ? 6.243 5.417 27.001 1.00 88.31 289 LEU A C 1
ATOM 2213 O O . LEU A 1 289 ? 7.373 5.651 26.572 1.00 88.31 289 LEU A O 1
ATOM 2217 N N . TYR A 1 290 ? 5.265 6.312 26.967 1.00 88.00 290 TYR A N 1
ATOM 2218 C CA . TYR A 1 290 ? 5.386 7.642 26.387 1.00 88.00 290 TYR A CA 1
ATOM 2219 C C . TYR A 1 290 ? 5.198 8.730 27.439 1.00 88.00 290 TYR A C 1
ATOM 2221 O O . TYR A 1 290 ? 4.361 8.601 28.330 1.00 88.00 290 TYR A O 1
ATOM 2229 N N . ALA A 1 291 ? 5.925 9.836 27.291 1.00 89.31 291 ALA A N 1
ATOM 2230 C CA . ALA A 1 291 ? 5.565 11.116 27.894 1.00 89.31 291 ALA A CA 1
ATOM 2231 C C . ALA A 1 291 ? 4.738 11.927 26.898 1.00 89.31 291 ALA A C 1
ATOM 2233 O O . ALA A 1 291 ? 5.245 12.281 25.834 1.00 89.31 291 ALA A O 1
ATOM 2234 N N . LEU A 1 292 ? 3.490 12.225 27.248 1.00 84.69 292 LEU A N 1
ATOM 2235 C CA . LEU A 1 292 ? 2.610 13.101 26.484 1.00 84.69 292 LEU A CA 1
ATOM 2236 C C . LEU A 1 292 ? 2.640 14.502 27.069 1.00 84.69 292 LEU A C 1
ATOM 2238 O O . LEU A 1 292 ? 2.497 14.674 28.278 1.00 84.69 292 LEU A O 1
ATOM 2242 N N . SER A 1 293 ? 2.754 15.497 26.201 1.00 85.88 293 SER A N 1
ATOM 2243 C CA . SER A 1 293 ? 2.636 16.908 26.553 1.00 85.88 293 SER A CA 1
ATOM 2244 C C . SER A 1 293 ? 1.870 17.675 25.478 1.00 85.88 293 SER A C 1
ATOM 2246 O O . SER A 1 293 ? 1.713 17.217 24.346 1.00 85.88 293 SER A O 1
ATOM 2248 N N . TRP A 1 294 ? 1.367 18.853 25.838 1.00 72.69 294 TRP A N 1
ATOM 2249 C CA . TRP A 1 294 ? 0.782 19.799 24.895 1.00 72.69 294 TRP A CA 1
ATOM 2250 C C . TRP A 1 294 ? 1.815 20.865 24.531 1.00 72.69 294 TRP A C 1
ATOM 2252 O O . TRP A 1 294 ? 2.362 21.526 25.410 1.00 72.69 294 TRP A O 1
ATOM 2262 N N . ASN A 1 295 ? 2.069 21.071 23.238 1.00 73.06 295 ASN A N 1
ATOM 2263 C CA . ASN A 1 295 ? 3.032 22.081 22.774 1.00 73.06 295 ASN A CA 1
ATOM 2264 C C . ASN A 1 295 ? 2.399 23.448 22.446 1.00 73.06 295 ASN A C 1
ATOM 2266 O O . ASN A 1 295 ? 3.058 24.304 21.860 1.00 73.06 295 ASN A O 1
ATOM 2270 N N . GLY A 1 296 ? 1.120 23.642 22.775 1.00 67.25 296 GLY A N 1
ATOM 2271 C CA . GLY A 1 296 ? 0.351 24.843 22.435 1.00 67.25 296 GLY A CA 1
ATOM 2272 C C . GLY A 1 296 ? -0.611 24.657 21.258 1.00 67.25 296 GLY A C 1
ATOM 2273 O O . GLY A 1 296 ? -1.565 25.422 21.151 1.00 67.25 296 GLY A O 1
ATOM 2274 N N . ALA A 1 297 ? -0.416 23.631 20.424 1.00 64.38 297 ALA A N 1
ATOM 2275 C CA . ALA A 1 297 ? -1.277 23.358 19.268 1.00 64.38 297 ALA A CA 1
ATOM 2276 C C . ALA A 1 297 ? -1.696 21.887 19.127 1.00 64.38 297 ALA A C 1
ATOM 2278 O O . ALA A 1 297 ? -2.763 21.600 18.591 1.00 64.38 297 ALA A O 1
ATOM 2279 N N . THR A 1 298 ? -0.855 20.960 19.578 1.00 61.72 298 THR A N 1
ATOM 2280 C CA . THR A 1 298 ? -1.024 19.515 19.378 1.00 61.72 298 THR A CA 1
ATOM 2281 C C . THR A 1 298 ? -0.455 18.740 20.560 1.00 61.72 298 THR A C 1
ATOM 2283 O O . THR A 1 298 ? 0.402 19.251 21.293 1.00 61.72 298 THR A O 1
ATOM 2286 N N . LEU A 1 299 ? -0.901 17.492 20.717 1.00 64.88 299 LEU A N 1
ATOM 2287 C CA . LEU A 1 299 ? -0.233 16.540 21.595 1.00 64.88 299 LEU A CA 1
ATOM 2288 C C . LEU A 1 299 ? 1.099 16.117 20.974 1.00 64.88 299 LEU A C 1
ATOM 2290 O O . LEU A 1 299 ? 1.198 15.883 19.773 1.00 64.88 299 LEU A O 1
ATOM 2294 N N . VAL A 1 300 ? 2.119 16.019 21.814 1.00 73.62 300 VAL A N 1
ATOM 2295 C CA . VAL A 1 300 ? 3.438 15.508 21.459 1.00 73.62 300 VAL A CA 1
ATOM 2296 C C . VAL A 1 300 ? 3.733 14.338 22.379 1.00 73.62 300 VAL A C 1
ATOM 2298 O O . VAL A 1 300 ? 3.552 14.448 23.590 1.00 73.62 300 VAL A O 1
ATOM 2301 N N . ALA A 1 301 ? 4.182 13.224 21.808 1.00 75.50 301 ALA A N 1
ATOM 2302 C CA . ALA A 1 301 ? 4.563 12.034 22.553 1.00 75.50 301 ALA A CA 1
ATOM 2303 C C . ALA A 1 301 ? 6.057 11.750 22.371 1.00 75.50 301 ALA A C 1
ATOM 2305 O O . ALA A 1 301 ? 6.550 11.664 21.246 1.00 75.50 301 ALA A O 1
ATOM 2306 N N . THR A 1 302 ? 6.765 11.552 23.478 1.00 81.50 302 THR A N 1
ATOM 2307 C CA . THR A 1 302 ? 8.169 11.124 23.485 1.00 81.50 302 THR A CA 1
ATOM 2308 C C . THR A 1 302 ? 8.244 9.694 23.990 1.00 81.50 302 THR A C 1
ATOM 2310 O O . THR A 1 302 ? 7.807 9.429 25.109 1.00 81.50 302 THR A O 1
ATOM 2313 N N . ASN A 1 303 ? 8.787 8.773 23.188 1.00 82.38 303 ASN A N 1
ATOM 2314 C CA . ASN A 1 303 ? 9.009 7.394 23.623 1.00 82.38 303 ASN A CA 1
ATOM 2315 C C . ASN A 1 303 ? 10.133 7.359 24.662 1.00 82.38 303 ASN A C 1
ATOM 2317 O O . ASN A 1 303 ? 11.247 7.795 24.383 1.00 82.38 303 ASN A O 1
ATOM 2321 N N . LEU A 1 304 ? 9.832 6.849 25.849 1.00 83.31 304 LEU A N 1
ATOM 2322 C CA . LEU A 1 304 ? 10.785 6.738 26.944 1.00 83.31 304 LEU A CA 1
ATOM 2323 C C . LEU A 1 304 ? 11.309 5.316 27.104 1.00 83.31 304 LEU A C 1
ATOM 2325 O O . LEU A 1 304 ? 12.436 5.136 27.563 1.00 83.31 304 LEU A O 1
ATOM 2329 N N . GLY A 1 305 ? 10.518 4.309 26.739 1.00 85.44 305 GLY A N 1
ATOM 2330 C CA . GLY A 1 305 ? 10.881 2.924 26.972 1.00 85.44 305 GLY A CA 1
ATOM 2331 C C . GLY A 1 305 ? 9.910 1.905 26.407 1.00 85.44 305 GLY A C 1
ATOM 2332 O O . GLY A 1 305 ? 8.765 2.225 26.110 1.00 85.44 305 GLY A O 1
ATOM 2333 N N . ALA A 1 306 ? 10.361 0.658 26.329 1.00 85.31 306 ALA A N 1
ATOM 2334 C CA . ALA A 1 306 ? 9.566 -0.476 25.873 1.00 85.31 306 ALA A CA 1
ATOM 2335 C C . ALA A 1 306 ? 9.578 -1.611 26.903 1.00 85.31 306 ALA A C 1
ATOM 2337 O O . ALA A 1 306 ? 10.529 -1.747 27.675 1.00 85.31 306 ALA A O 1
ATOM 2338 N N . ARG A 1 307 ? 8.528 -2.432 26.910 1.00 82.75 307 ARG A N 1
ATOM 2339 C CA . ARG A 1 307 ? 8.374 -3.563 27.831 1.00 82.75 307 ARG A CA 1
ATOM 2340 C C . ARG A 1 307 ? 7.755 -4.767 27.125 1.00 82.75 307 ARG A C 1
ATOM 2342 O O . ARG A 1 307 ? 6.783 -4.618 26.387 1.00 82.75 307 ARG A O 1
ATOM 2349 N N . ARG A 1 308 ? 8.297 -5.962 27.362 1.00 76.00 308 ARG A N 1
ATOM 2350 C CA . ARG A 1 308 ? 7.738 -7.245 26.903 1.00 76.00 308 ARG A CA 1
ATOM 2351 C C . ARG A 1 308 ? 6.630 -7.734 27.855 1.00 76.00 308 ARG A C 1
ATOM 2353 O O . ARG A 1 308 ? 6.528 -7.252 28.979 1.00 76.00 308 ARG A O 1
ATOM 2360 N N . PRO A 1 309 ? 5.767 -8.692 27.482 1.00 68.62 309 PRO A N 1
ATOM 2361 C CA . PRO A 1 309 ? 4.649 -9.105 28.329 1.00 68.62 309 PRO A CA 1
ATOM 2362 C C . PRO A 1 309 ? 5.121 -9.902 29.543 1.00 68.62 309 PRO A C 1
ATOM 2364 O O . PRO A 1 309 ? 4.423 -9.930 30.551 1.00 68.62 309 PRO A O 1
ATOM 2367 N N . ASP A 1 310 ? 6.267 -10.568 29.408 1.00 73.69 310 ASP A N 1
ATOM 2368 C CA . ASP A 1 310 ? 6.943 -11.372 30.418 1.00 73.69 310 ASP A CA 1
ATOM 2369 C C . ASP A 1 310 ? 7.820 -10.537 31.360 1.00 73.69 310 ASP A C 1
ATOM 2371 O O . ASP A 1 310 ? 8.184 -11.022 32.432 1.00 73.69 310 ASP A O 1
ATOM 2375 N N . ASP A 1 311 ? 8.103 -9.277 31.015 1.00 77.69 311 ASP A N 1
ATOM 2376 C CA . ASP A 1 311 ? 8.766 -8.355 31.931 1.00 77.69 311 ASP A CA 1
ATOM 2377 C C . ASP A 1 311 ? 7.839 -8.026 33.119 1.00 77.69 311 ASP A C 1
ATOM 2379 O O . ASP A 1 311 ? 6.622 -7.858 32.934 1.00 77.69 311 ASP A O 1
ATOM 2383 N N . PRO A 1 312 ? 8.392 -7.865 34.338 1.00 84.62 312 PRO A N 1
ATOM 2384 C CA . PRO A 1 312 ? 7.634 -7.461 35.514 1.00 84.62 312 PRO A CA 1
ATOM 2385 C C . PRO A 1 312 ? 6.724 -6.257 35.254 1.00 84.62 312 PRO A C 1
ATOM 2387 O O . PRO A 1 312 ? 7.096 -5.303 34.565 1.00 84.62 312 PRO A O 1
ATOM 2390 N N . ALA A 1 313 ? 5.528 -6.280 35.848 1.00 73.62 313 ALA A N 1
ATOM 2391 C CA . ALA A 1 313 ? 4.601 -5.159 35.787 1.00 73.62 313 ALA A CA 1
ATOM 2392 C C . ALA A 1 313 ? 5.308 -3.894 36.310 1.00 73.62 313 ALA A C 1
ATOM 2394 O O . ALA A 1 313 ? 5.714 -3.855 37.471 1.00 73.62 313 ALA A O 1
ATOM 2395 N N . ASN A 1 314 ? 5.455 -2.887 35.441 1.00 86.88 314 ASN A N 1
ATOM 2396 C CA . ASN A 1 314 ? 6.142 -1.601 35.647 1.00 86.88 314 ASN A CA 1
ATOM 2397 C C . ASN A 1 314 ? 7.653 -1.566 35.349 1.00 86.88 314 ASN A C 1
ATOM 2399 O O . ASN A 1 314 ? 8.268 -0.519 35.558 1.00 86.88 314 ASN A O 1
ATOM 2403 N N . GLN A 1 315 ? 8.266 -2.644 34.850 1.00 90.25 315 GLN A N 1
ATOM 2404 C CA . GLN A 1 315 ? 9.666 -2.612 34.424 1.00 90.25 315 GLN A CA 1
ATOM 2405 C C . GLN A 1 315 ? 9.784 -2.311 32.926 1.00 90.25 315 GLN A C 1
ATOM 2407 O O . GLN A 1 315 ? 9.263 -3.061 32.116 1.00 90.25 315 GLN A O 1
ATOM 2412 N N . PHE A 1 316 ? 10.488 -1.245 32.546 1.00 88.75 316 PHE A N 1
ATOM 2413 C CA . PHE A 1 316 ? 10.669 -0.841 31.148 1.00 88.75 316 PHE A CA 1
ATOM 2414 C C . PHE A 1 316 ? 12.148 -0.756 30.802 1.00 88.75 316 PHE A C 1
ATOM 2416 O O . PHE A 1 316 ? 12.959 -0.300 31.607 1.00 88.75 316 PHE A O 1
ATOM 2423 N N . LEU A 1 317 ? 12.511 -1.136 29.584 1.00 87.69 317 LEU A N 1
ATOM 2424 C CA . LEU A 1 317 ? 13.810 -0.787 29.038 1.00 87.69 317 LEU A CA 1
ATOM 2425 C C . LEU A 1 317 ? 13.776 0.644 28.502 1.00 87.69 317 LEU A C 1
ATOM 2427 O O . LEU A 1 317 ? 12.942 0.965 27.660 1.00 87.69 317 LEU A O 1
ATOM 2431 N N . ALA A 1 318 ? 14.717 1.475 28.942 1.00 84.94 318 ALA A N 1
ATOM 2432 C CA . ALA A 1 318 ? 14.848 2.848 28.476 1.00 84.94 318 ALA A CA 1
ATOM 2433 C C . ALA A 1 318 ? 15.262 2.928 26.997 1.00 84.94 318 ALA A C 1
ATOM 2435 O O . ALA A 1 318 ? 16.240 2.311 26.579 1.00 84.94 318 ALA A O 1
ATOM 2436 N N . VAL A 1 319 ? 14.550 3.752 26.228 1.00 74.06 319 VAL A N 1
ATOM 2437 C CA . VAL A 1 319 ? 14.918 4.139 24.855 1.00 74.06 319 VAL A CA 1
ATOM 2438 C C . VAL A 1 319 ? 15.677 5.469 24.864 1.00 74.06 319 VAL A C 1
ATOM 2440 O O . VAL A 1 319 ? 16.598 5.665 24.072 1.00 74.06 319 VAL A O 1
ATOM 2443 N N . SER A 1 320 ? 15.344 6.376 25.789 1.00 65.94 320 SER A N 1
ATOM 2444 C CA . SER A 1 320 ? 16.063 7.641 25.960 1.00 65.94 320 SER A CA 1
ATOM 2445 C C . SER A 1 320 ? 15.956 8.169 27.391 1.00 65.94 320 SER A C 1
ATOM 2447 O O . SER A 1 320 ? 14.887 8.605 27.820 1.00 65.94 320 SER A O 1
ATOM 2449 N N . GLY A 1 321 ? 17.082 8.183 28.110 1.00 78.38 321 GLY A N 1
ATOM 2450 C CA . GLY A 1 321 ? 17.141 8.628 29.506 1.00 78.38 321 GLY A CA 1
ATOM 2451 C C . GLY A 1 321 ? 16.334 7.746 30.468 1.00 78.38 321 GLY A C 1
ATOM 2452 O O . GLY A 1 321 ? 15.685 6.787 30.069 1.00 78.38 321 GLY A O 1
ATOM 2453 N N . THR A 1 322 ? 16.392 8.063 31.759 1.00 84.50 322 THR A N 1
ATOM 2454 C CA . THR A 1 322 ? 15.716 7.299 32.823 1.00 84.50 322 THR A CA 1
ATOM 2455 C C . THR A 1 322 ? 15.010 8.246 33.799 1.00 84.50 322 THR A C 1
ATOM 2457 O O . THR A 1 322 ? 15.432 8.393 34.949 1.00 84.50 322 THR A O 1
ATOM 2460 N N . PRO A 1 323 ? 13.956 8.962 33.359 1.00 87.31 323 PRO A N 1
ATOM 2461 C CA . PRO A 1 323 ? 13.243 9.882 34.237 1.00 87.31 323 PRO A CA 1
ATOM 2462 C C . PRO A 1 323 ? 12.599 9.134 35.409 1.00 87.31 323 PRO A C 1
ATOM 2464 O O . PRO A 1 323 ? 12.129 8.004 35.268 1.00 87.31 323 PRO A O 1
ATOM 2467 N N . SER A 1 324 ? 12.547 9.782 36.571 1.00 92.44 324 SER A N 1
ATOM 2468 C CA . SER A 1 324 ? 11.778 9.271 37.704 1.00 92.44 324 SER A CA 1
ATOM 2469 C C . SER A 1 324 ? 10.289 9.477 37.431 1.00 92.44 324 SER A C 1
ATOM 2471 O O . SER A 1 324 ? 9.827 10.614 37.342 1.00 92.44 324 SER A O 1
ATOM 2473 N N . ILE A 1 325 ? 9.547 8.381 37.269 1.00 93.81 325 ILE A N 1
ATOM 2474 C CA . ILE A 1 325 ? 8.108 8.394 36.987 1.00 93.81 325 ILE A CA 1
ATOM 2475 C C . ILE A 1 325 ? 7.405 7.695 38.145 1.00 93.81 325 ILE A C 1
ATOM 2477 O O . ILE A 1 325 ? 7.524 6.483 38.309 1.00 93.81 325 ILE A O 1
ATOM 2481 N N . ALA A 1 326 ? 6.683 8.470 38.955 1.00 93.44 326 ALA A N 1
ATOM 2482 C CA . ALA A 1 326 ? 6.014 7.974 40.159 1.00 93.44 326 ALA A CA 1
ATOM 2483 C C . ALA A 1 326 ? 4.767 7.126 39.858 1.00 93.44 326 ALA A C 1
ATOM 2485 O O . ALA A 1 326 ? 4.406 6.255 40.645 1.00 93.44 326 ALA A O 1
ATOM 2486 N N . SER A 1 327 ? 4.105 7.396 38.733 1.00 93.56 327 SER A N 1
ATOM 2487 C CA . SER A 1 327 ? 2.955 6.636 38.247 1.00 93.56 327 SER A CA 1
ATOM 2488 C C . SER A 1 327 ? 2.769 6.873 36.756 1.00 93.56 327 SER A C 1
ATOM 2490 O O . SER A 1 327 ? 3.204 7.902 36.229 1.00 93.56 327 SER A O 1
ATOM 2492 N N . TYR A 1 328 ? 2.110 5.938 36.089 1.00 93.12 328 TYR A N 1
ATOM 2493 C CA . TYR A 1 328 ? 1.764 6.061 34.680 1.00 93.12 328 TYR A CA 1
ATOM 2494 C C . TYR A 1 328 ? 0.399 5.426 34.411 1.00 93.12 328 TYR A C 1
ATOM 2496 O O . TYR A 1 328 ? -0.068 4.571 35.165 1.00 93.12 328 TYR A O 1
ATOM 2504 N N . ARG A 1 329 ? -0.256 5.863 33.339 1.00 87.44 329 ARG A N 1
ATOM 2505 C CA . ARG A 1 329 ? -1.553 5.348 32.906 1.00 87.44 329 ARG A CA 1
ATOM 2506 C C . ARG A 1 329 ? -1.350 4.170 31.964 1.00 87.44 329 ARG A C 1
ATOM 2508 O O . ARG A 1 329 ? -0.681 4.307 30.945 1.00 87.44 329 ARG A O 1
ATOM 2515 N N . LYS A 1 330 ? -1.951 3.027 32.260 1.00 84.88 330 LYS A N 1
ATOM 2516 C CA . LYS A 1 330 ? -1.931 1.855 31.384 1.00 84.88 330 LYS A CA 1
ATOM 2517 C C . LYS A 1 330 ? -2.871 2.031 30.188 1.00 84.88 330 LYS A C 1
ATOM 2519 O O . LYS A 1 330 ? -3.766 2.883 30.191 1.00 84.88 330 LYS A O 1
ATOM 2524 N N . ALA A 1 331 ? -2.691 1.191 29.170 1.00 72.06 331 ALA A N 1
ATOM 2525 C CA . ALA A 1 331 ? -3.525 1.201 27.967 1.00 72.06 331 ALA A CA 1
ATOM 2526 C C . ALA A 1 331 ? -5.016 0.969 28.284 1.00 72.06 331 ALA A C 1
ATOM 2528 O O . ALA A 1 331 ? -5.878 1.605 27.677 1.00 72.06 331 ALA A O 1
ATOM 2529 N N . ASP A 1 332 ? -5.299 0.140 29.295 1.00 74.56 332 ASP A N 1
ATOM 2530 C CA . ASP A 1 332 ? -6.638 -0.183 29.809 1.00 74.56 332 ASP A CA 1
ATOM 2531 C C . ASP A 1 332 ? -7.290 0.946 30.638 1.00 74.56 332 ASP A C 1
ATOM 2533 O O . ASP A 1 332 ? -8.427 0.805 31.083 1.00 74.56 332 ASP A O 1
ATOM 2537 N N . GLY A 1 333 ? -6.589 2.067 30.846 1.00 71.19 333 GLY A N 1
ATOM 2538 C CA . GLY A 1 333 ? -7.063 3.217 31.618 1.00 71.19 333 GLY A CA 1
ATOM 2539 C C . GLY A 1 333 ? -6.767 3.165 33.117 1.00 71.19 333 GLY A C 1
ATOM 2540 O O . GLY A 1 333 ? -6.977 4.167 33.799 1.00 71.19 333 GLY A O 1
ATOM 2541 N N . ASN A 1 334 ? -6.243 2.054 33.639 1.00 85.62 334 ASN A N 1
ATOM 2542 C CA . ASN A 1 334 ? -5.863 1.959 35.046 1.00 85.62 334 ASN A CA 1
ATOM 2543 C C . ASN A 1 334 ? -4.529 2.665 35.313 1.00 85.62 334 ASN A C 1
ATOM 2545 O O . ASN A 1 334 ? -3.639 2.702 34.464 1.00 85.62 334 ASN A O 1
ATOM 2549 N N . MET A 1 335 ? -4.355 3.179 36.529 1.00 91.06 335 MET A N 1
ATOM 2550 C CA . MET A 1 335 ? -3.070 3.723 36.967 1.00 91.06 335 MET A CA 1
ATOM 2551 C C . MET A 1 335 ? -2.160 2.611 37.484 1.00 91.06 335 MET A C 1
ATOM 2553 O O . MET A 1 335 ? -2.585 1.735 38.238 1.00 91.06 335 MET A O 1
ATOM 2557 N N . ALA A 1 336 ? -0.893 2.679 37.099 1.00 89.19 336 ALA A N 1
ATOM 2558 C CA . ALA A 1 336 ? 0.176 1.833 37.595 1.00 89.19 336 ALA A CA 1
ATOM 2559 C C . ALA A 1 336 ? 1.141 2.630 38.479 1.00 89.19 336 ALA A C 1
ATOM 2561 O O . ALA A 1 336 ? 1.194 3.862 38.438 1.00 89.19 336 ALA A O 1
ATOM 2562 N N . GLY A 1 337 ? 1.887 1.891 39.301 1.00 91.50 337 GLY A N 1
ATOM 2563 C CA . GLY A 1 337 ? 2.884 2.437 40.215 1.00 91.50 337 GLY A CA 1
ATOM 2564 C C . GLY A 1 337 ? 4.138 2.967 39.506 1.00 91.50 337 GLY A C 1
ATOM 2565 O O . GLY A 1 337 ? 4.138 3.167 38.289 1.00 91.50 337 GLY A O 1
ATOM 2566 N N . PRO A 1 338 ? 5.221 3.204 40.262 1.00 95.12 338 PRO A N 1
ATOM 2567 C CA . PRO A 1 338 ? 6.425 3.809 39.717 1.00 95.12 338 PRO A CA 1
ATOM 2568 C C . PRO A 1 338 ? 7.086 2.926 38.660 1.00 95.12 338 PRO A C 1
ATOM 2570 O O . PRO A 1 338 ? 7.102 1.698 38.773 1.00 95.12 338 PRO A O 1
ATOM 2573 N N . VAL A 1 339 ? 7.661 3.575 37.650 1.00 93.31 339 VAL A N 1
ATOM 2574 C CA . VAL A 1 339 ? 8.418 2.906 36.587 1.00 93.31 339 VAL A CA 1
ATOM 2575 C C . VAL A 1 339 ? 9.774 2.463 37.121 1.00 93.31 339 VAL A C 1
ATOM 2577 O O . VAL A 1 339 ? 10.507 3.245 37.728 1.00 93.31 339 VAL A O 1
ATOM 2580 N N . VAL A 1 340 ? 10.125 1.211 36.842 1.00 93.19 340 VAL A N 1
ATOM 2581 C CA . VAL A 1 340 ? 11.441 0.636 37.114 1.00 93.19 340 VAL A CA 1
ATOM 2582 C C . VAL A 1 340 ? 12.194 0.508 35.796 1.00 93.19 340 VAL A C 1
ATOM 2584 O O . VAL A 1 340 ? 11.761 -0.193 34.886 1.00 93.19 340 VAL A O 1
ATOM 2587 N N . TRP A 1 341 ? 13.342 1.166 35.680 1.00 92.00 341 TRP A N 1
ATOM 2588 C CA . TRP A 1 341 ? 14.162 1.073 34.474 1.00 92.00 341 TRP A CA 1
ATOM 2589 C C . TRP A 1 341 ? 15.031 -0.185 34.501 1.00 92.00 341 TRP A C 1
ATOM 2591 O O . TRP A 1 341 ? 15.810 -0.399 35.429 1.00 92.00 341 TRP A O 1
ATOM 2601 N N . SER A 1 342 ? 14.889 -1.028 33.482 1.00 83.94 342 SER A N 1
ATOM 2602 C CA . SER A 1 342 ? 15.745 -2.191 33.258 1.00 83.94 342 SER A CA 1
ATOM 2603 C C . SER A 1 342 ? 17.108 -1.767 32.716 1.00 83.94 342 SER A C 1
ATOM 2605 O O . SER A 1 342 ? 17.201 -0.880 31.868 1.00 83.94 342 SER A O 1
ATOM 2607 N N . THR A 1 343 ? 18.163 -2.435 33.182 1.00 70.81 343 THR A N 1
ATOM 2608 C CA . THR A 1 343 ? 19.537 -2.317 32.665 1.00 70.81 343 THR A CA 1
ATOM 2609 C C . THR A 1 343 ? 19.903 -3.447 31.696 1.00 70.81 343 THR A C 1
ATOM 2611 O O . THR A 1 343 ? 21.055 -3.543 31.272 1.00 70.81 343 THR A O 1
ATOM 2614 N N . ALA A 1 344 ? 18.951 -4.324 31.357 1.00 66.25 344 ALA A N 1
ATOM 2615 C CA . ALA A 1 344 ? 19.175 -5.434 30.436 1.00 66.25 344 ALA A CA 1
ATOM 2616 C C . ALA A 1 344 ? 19.453 -4.944 29.000 1.00 66.25 344 ALA A C 1
ATOM 2618 O O . ALA A 1 344 ? 18.988 -3.883 28.588 1.00 66.25 344 ALA A O 1
ATOM 2619 N N . ALA A 1 345 ? 20.217 -5.725 28.230 1.00 54.91 345 ALA A N 1
ATOM 2620 C CA . ALA A 1 345 ? 20.531 -5.404 26.839 1.00 54.91 345 ALA A CA 1
ATOM 2621 C C . ALA A 1 345 ? 19.268 -5.365 25.953 1.00 54.91 345 ALA A C 1
ATOM 2623 O O . ALA A 1 345 ? 18.298 -6.087 26.181 1.00 54.91 345 ALA A O 1
ATOM 2624 N N . VAL A 1 346 ? 19.309 -4.495 24.942 1.00 51.12 346 VAL A N 1
ATOM 2625 C CA . VAL A 1 346 ? 18.174 -4.060 24.115 1.00 51.12 346 VAL A CA 1
ATOM 2626 C C . VAL A 1 346 ? 17.457 -5.239 23.419 1.00 51.12 346 VAL A C 1
ATOM 2628 O O . VAL A 1 346 ? 18.129 -6.073 22.820 1.00 51.12 346 VAL A O 1
ATOM 2631 N N . PRO A 1 347 ? 16.107 -5.305 23.409 1.00 43.44 347 PRO A N 1
ATOM 2632 C CA . PRO A 1 347 ? 15.330 -6.263 22.624 1.00 43.44 347 PRO A CA 1
ATOM 2633 C C . PRO A 1 347 ? 15.375 -5.987 21.113 1.00 43.44 347 PRO A C 1
ATOM 2635 O O . PRO A 1 347 ? 14.871 -6.801 20.346 1.00 43.44 347 PRO A O 1
ATOM 2638 N N . HIS A 1 348 ? 15.967 -4.864 20.701 1.00 41.00 348 HIS A N 1
ATOM 2639 C CA . HIS A 1 348 ? 16.146 -4.441 19.318 1.00 41.00 348 HIS A CA 1
ATOM 2640 C C . HIS A 1 348 ? 17.645 -4.239 19.042 1.00 41.00 348 HIS A C 1
ATOM 2642 O O . HIS A 1 348 ? 18.161 -3.127 19.156 1.00 41.00 348 HIS A O 1
ATOM 2648 N N . GLN A 1 349 ? 18.344 -5.328 18.721 1.00 30.59 349 GLN A N 1
ATOM 2649 C CA . GLN A 1 349 ? 19.477 -5.299 17.793 1.00 30.59 349 GLN A CA 1
ATOM 2650 C C . GLN A 1 349 ? 19.086 -6.074 16.544 1.00 30.59 349 GLN A C 1
ATOM 2652 O O . GLN A 1 349 ? 18.468 -7.151 16.712 1.00 30.59 349 GLN A O 1
#

Secondary structure (DSSP, 8-state):
--S--EEEEEEE-STTSTTS-TT---EEES-S--EEE-TTSTTPEEEPEEEEEETTEEEEPPPB-B--B-TTS-B-PPPPPPHHHHTS---EEE-TTS-EEE--SSSSHHHHHHTHHHH-GGG--EEEEEEEEEEEEPPTT-BPP----BSS---S-SBHHHHHHHHHHHHHHT---TT----EE-EEEEEE-TTSPEEEEEEEEEEEEEEEE------------TT--------TT-----SSSPPPB-SSPPPHHHHHHHHTT--EEEEEESS--TT-TTSS--EEEEEEEE-SSSEEEEEEEEE-TTSPTTEEEESS-----S-EE-TTS-EE---EEE-SPPS--